Protein AF-A0A258F5E4-F1 (afdb_monomer)

Nearest PDB structures (foldseek):
  3hiu-assembly1_A  TM=9.295E-01  e=5.263E-06  Xanthomonas campestris pv. campestris
  2gs4-assembly1_A  TM=7.267E-01  e=9.530E-05  Escherichia coli
  5hjf-assembly1_D  TM=6.753E-01  e=1.751E-02  Nostoc punctiforme
  5k53-assembly1_A  TM=5.703E-01  e=1.395E-01  Oscillatoria sp.
  5ux2-assembly2_B  TM=5.757E-01  e=3.846E-01  Synechococcus sp. RS9917

Structure (mmCIF, N/CA/C/O backbone):
data_AF-A0A258F5E4-F1
#
_entry.id   AF-A0A258F5E4-F1
#
loop_
_atom_site.group_PDB
_atom_site.id
_atom_site.type_symbol
_atom_site.label_atom_id
_atom_site.label_alt_id
_atom_site.label_comp_id
_atom_site.label_asym_id
_atom_site.label_entity_id
_atom_site.label_seq_id
_atom_site.pdbx_PDB_ins_code
_atom_site.Cartn_x
_atom_site.Cartn_y
_atom_site.Cartn_z
_atom_site.occupancy
_atom_site.B_iso_or_equiv
_atom_site.auth_seq_id
_atom_site.auth_comp_id
_atom_site.auth_asym_id
_atom_site.auth_atom_id
_atom_site.pdbx_PDB_model_num
ATOM 1 N N . MET A 1 1 ? 16.744 -40.596 9.825 1.00 40.41 1 MET A N 1
ATOM 2 C CA . MET A 1 1 ? 17.118 -41.062 8.471 1.00 40.41 1 MET A CA 1
ATOM 3 C C . MET A 1 1 ? 17.476 -39.830 7.659 1.00 40.41 1 MET A C 1
ATOM 5 O O . MET A 1 1 ? 16.639 -38.950 7.542 1.00 40.41 1 MET A O 1
ATOM 9 N N . GLY A 1 2 ? 18.743 -39.689 7.264 1.00 33.59 2 GLY A N 1
ATOM 10 C CA . GLY A 1 2 ? 19.257 -38.476 6.620 1.00 33.59 2 GLY A CA 1
ATOM 11 C C . GLY A 1 2 ? 18.992 -38.456 5.115 1.00 33.59 2 GLY A C 1
ATOM 12 O O . GLY A 1 2 ? 19.201 -39.466 4.445 1.00 33.59 2 GLY A O 1
ATOM 13 N N . ASN A 1 3 ? 18.575 -37.303 4.592 1.00 34.44 3 ASN A N 1
ATOM 14 C CA . ASN A 1 3 ? 18.487 -37.054 3.155 1.00 34.44 3 ASN A CA 1
ATOM 15 C C . ASN A 1 3 ? 19.889 -36.752 2.612 1.00 34.44 3 ASN A C 1
ATOM 17 O O . ASN A 1 3 ? 20.522 -35.774 3.006 1.00 34.44 3 ASN A O 1
ATOM 21 N N . ARG A 1 4 ? 20.386 -37.608 1.715 1.00 34.28 4 ARG A N 1
ATOM 22 C CA . ARG A 1 4 ? 21.605 -37.371 0.932 1.00 34.28 4 ARG A CA 1
ATOM 23 C C . ARG A 1 4 ? 21.226 -36.756 -0.412 1.00 34.28 4 ARG A C 1
ATOM 25 O O . ARG A 1 4 ? 20.452 -37.351 -1.154 1.00 34.28 4 ARG A O 1
ATOM 32 N N . ALA A 1 5 ? 21.826 -35.618 -0.745 1.00 32.62 5 ALA A N 1
ATOM 33 C CA . ALA A 1 5 ? 21.908 -35.146 -2.121 1.00 32.62 5 ALA A CA 1
ATOM 34 C C . ALA A 1 5 ? 22.913 -36.024 -2.888 1.00 32.62 5 ALA A C 1
ATOM 36 O O . ALA A 1 5 ? 24.048 -36.208 -2.444 1.00 32.62 5 ALA A O 1
ATOM 37 N N . VAL A 1 6 ? 22.499 -36.590 -4.022 1.00 34.31 6 VAL A N 1
ATOM 38 C CA . VAL A 1 6 ? 23.392 -37.298 -4.948 1.00 34.31 6 VAL A CA 1
ATOM 39 C C . VAL A 1 6 ? 23.888 -36.283 -5.974 1.00 34.31 6 VAL A C 1
ATOM 41 O O . VAL A 1 6 ? 23.126 -35.840 -6.827 1.00 34.31 6 VAL A O 1
ATOM 44 N N . PHE A 1 7 ? 25.166 -35.912 -5.892 1.00 34.34 7 PHE A N 1
ATOM 45 C CA . PHE A 1 7 ? 25.850 -35.153 -6.938 1.00 34.34 7 PHE A CA 1
ATOM 46 C C . PHE A 1 7 ? 26.486 -36.135 -7.927 1.00 34.34 7 PHE A C 1
ATOM 48 O O . PHE A 1 7 ? 27.461 -36.810 -7.599 1.00 34.34 7 PHE A O 1
ATOM 55 N N . LEU A 1 8 ? 25.951 -36.214 -9.145 1.00 35.16 8 LEU A N 1
ATOM 56 C CA . LEU A 1 8 ? 26.638 -36.862 -10.262 1.00 35.16 8 LEU A CA 1
ATOM 57 C C . LEU A 1 8 ? 27.586 -35.846 -10.907 1.00 35.16 8 LEU A C 1
ATOM 59 O O . LEU A 1 8 ? 27.195 -35.079 -11.782 1.00 35.16 8 LEU A O 1
ATOM 63 N N . ILE A 1 9 ? 28.843 -35.836 -10.461 1.00 37.59 9 ILE A N 1
ATOM 64 C CA . ILE A 1 9 ? 29.924 -35.107 -11.133 1.00 37.59 9 ILE A CA 1
ATOM 65 C C . ILE A 1 9 ? 30.474 -36.017 -12.236 1.00 37.59 9 ILE A C 1
ATOM 67 O O . ILE A 1 9 ? 31.225 -36.952 -11.961 1.00 37.59 9 ILE A O 1
ATOM 71 N N . SER A 1 10 ? 30.104 -35.753 -13.489 1.00 39.34 10 SER A N 1
ATOM 72 C CA . SER A 1 10 ? 30.810 -36.332 -14.639 1.00 39.34 10 SER A CA 1
ATOM 73 C C . SER A 1 10 ? 32.150 -35.615 -14.817 1.00 39.34 10 SER A C 1
ATOM 75 O O . SER A 1 10 ? 32.195 -34.388 -14.882 1.00 39.34 10 SER A O 1
ATOM 77 N N . ARG A 1 11 ? 33.254 -36.370 -14.874 1.00 35.72 11 ARG A N 1
ATOM 78 C CA . ARG A 1 11 ? 34.585 -35.834 -15.212 1.00 35.72 11 ARG A CA 1
ATOM 79 C C . ARG A 1 11 ? 34.635 -35.487 -16.710 1.00 35.72 11 ARG A C 1
ATOM 81 O O . ARG A 1 11 ? 34.167 -36.307 -17.499 1.00 35.72 11 ARG A O 1
ATOM 88 N N . PRO A 1 12 ? 35.215 -34.348 -17.127 1.00 38.41 12 PRO A N 1
ATOM 89 C CA . PRO A 1 12 ? 35.355 -34.036 -18.544 1.00 38.41 12 PRO A CA 1
ATOM 90 C C . PRO A 1 12 ? 36.540 -34.795 -19.160 1.00 38.41 12 PRO A C 1
ATOM 92 O O . PRO A 1 12 ? 37.647 -34.776 -18.620 1.00 38.41 12 PRO A O 1
ATOM 95 N N . ASP A 1 13 ? 36.309 -35.432 -20.309 1.00 43.03 13 ASP A N 1
ATOM 96 C CA . ASP A 1 13 ? 37.366 -35.841 -21.236 1.00 43.03 13 ASP A CA 1
ATOM 97 C C . ASP A 1 13 ? 37.842 -34.599 -22.006 1.00 43.03 13 ASP A C 1
ATOM 99 O O . ASP A 1 13 ? 37.084 -33.958 -22.735 1.00 43.03 13 ASP A O 1
ATOM 103 N N . GLN A 1 14 ? 39.098 -34.219 -21.783 1.00 47.69 14 GLN A N 1
ATOM 104 C CA . GLN A 1 14 ? 39.774 -33.102 -22.439 1.00 47.69 14 GLN A CA 1
ATOM 105 C C . GLN A 1 14 ? 40.364 -33.576 -23.769 1.00 47.69 14 GLN A C 1
ATOM 107 O O . GLN A 1 14 ? 41.579 -33.738 -23.898 1.00 47.69 14 GLN A O 1
ATOM 112 N N . ARG A 1 15 ? 39.517 -33.795 -24.779 1.00 43.34 15 ARG A N 1
ATOM 113 C CA . ARG A 1 15 ? 39.963 -33.883 -26.174 1.00 43.34 15 ARG A CA 1
ATOM 114 C C . ARG A 1 15 ? 38.981 -33.158 -27.087 1.00 43.34 15 ARG A C 1
ATOM 116 O O . ARG A 1 15 ? 37.801 -33.477 -27.124 1.00 43.34 15 ARG A O 1
ATOM 123 N N . ASN A 1 16 ? 39.541 -32.240 -27.873 1.00 42.22 16 ASN A N 1
ATOM 124 C CA . ASN A 1 16 ? 38.945 -31.410 -28.926 1.00 42.22 16 ASN A CA 1
ATOM 125 C C . ASN A 1 16 ? 38.342 -30.056 -28.491 1.00 42.22 16 ASN A C 1
ATOM 127 O O . ASN A 1 16 ? 37.250 -29.967 -27.941 1.00 42.22 16 ASN A O 1
ATOM 131 N N . GLY A 1 17 ? 39.068 -28.977 -28.816 1.00 43.75 17 GLY A N 1
ATOM 132 C CA . GLY A 1 17 ? 38.766 -27.576 -28.504 1.00 43.75 17 GLY A CA 1
ATOM 133 C C . GLY A 1 17 ? 37.583 -26.977 -29.269 1.00 43.75 17 GLY A C 1
ATOM 134 O O . GLY A 1 17 ? 37.745 -26.026 -30.027 1.00 43.75 17 GLY A O 1
ATOM 135 N N . ARG A 1 18 ? 36.374 -27.492 -29.040 1.00 45.28 18 ARG A N 1
ATOM 136 C CA . ARG A 1 18 ? 35.124 -26.800 -29.376 1.00 45.28 18 ARG A CA 1
ATOM 137 C C . ARG A 1 18 ? 34.436 -26.399 -28.072 1.00 45.28 18 ARG A C 1
ATOM 139 O O . ARG A 1 18 ? 34.136 -27.265 -27.256 1.00 45.28 18 ARG A O 1
ATOM 146 N N . ARG A 1 19 ? 34.208 -25.094 -27.862 1.00 40.44 19 ARG A N 1
ATOM 147 C CA . ARG A 1 19 ? 33.407 -24.590 -26.731 1.00 40.44 19 ARG A CA 1
ATOM 148 C C . ARG A 1 19 ? 32.026 -25.251 -26.782 1.00 40.44 19 ARG A C 1
ATOM 150 O O . ARG A 1 19 ? 31.288 -25.054 -27.743 1.00 40.44 19 ARG A O 1
ATOM 157 N N . ALA A 1 20 ? 31.704 -26.051 -25.770 1.00 40.97 20 ALA A N 1
ATOM 158 C CA . ALA A 1 20 ? 30.360 -26.579 -25.575 1.00 40.97 20 ALA A CA 1
ATOM 159 C C . ALA A 1 20 ? 29.406 -25.437 -25.163 1.00 40.97 20 ALA A C 1
ATOM 161 O O . ALA A 1 20 ? 29.850 -24.506 -24.484 1.00 40.97 20 ALA A O 1
ATOM 162 N N . PRO A 1 21 ? 28.118 -25.479 -25.549 1.00 40.19 21 PRO A N 1
ATOM 163 C CA . PRO A 1 21 ? 27.136 -24.513 -25.067 1.00 40.19 21 PRO A CA 1
ATOM 164 C C . PRO A 1 21 ? 26.993 -24.615 -23.543 1.00 40.19 21 PRO A C 1
ATOM 166 O O . PRO A 1 21 ? 26.976 -25.711 -22.979 1.00 40.19 21 PRO A O 1
ATOM 169 N N . VAL A 1 22 ? 26.902 -23.458 -22.882 1.00 37.91 22 VAL A N 1
ATOM 170 C CA . VAL A 1 22 ? 26.697 -23.349 -21.432 1.00 37.91 22 VAL A CA 1
ATOM 171 C C . VAL A 1 22 ? 25.375 -24.045 -21.075 1.00 37.91 22 VAL A C 1
ATOM 173 O O . VAL A 1 22 ? 24.352 -23.744 -21.695 1.00 37.91 22 VAL A O 1
ATOM 176 N N . PRO A 1 23 ? 25.354 -24.987 -20.115 1.00 33.59 23 PRO A N 1
ATOM 177 C CA . PRO A 1 23 ? 24.118 -25.641 -19.714 1.00 33.59 23 PRO A CA 1
ATOM 178 C C . PRO A 1 23 ? 23.189 -24.609 -19.066 1.00 33.59 23 PRO A C 1
ATOM 180 O O . PRO A 1 23 ? 23.513 -24.024 -18.035 1.00 33.59 23 PRO A O 1
ATOM 183 N N . SER A 1 24 ? 22.020 -24.387 -19.665 1.00 37.31 24 SER A N 1
ATOM 184 C CA . SER A 1 24 ? 20.960 -23.573 -19.074 1.00 37.31 24 SER A CA 1
ATOM 185 C C . SER A 1 24 ? 20.367 -24.326 -17.884 1.00 37.31 24 SER A C 1
ATOM 187 O O . SER A 1 24 ? 19.520 -25.209 -18.027 1.00 37.31 24 SER A O 1
ATOM 189 N N . ALA A 1 25 ? 20.827 -23.990 -16.680 1.00 35.34 25 ALA A N 1
ATOM 190 C CA . ALA A 1 25 ? 20.158 -24.390 -15.455 1.00 35.34 25 ALA A CA 1
ATOM 191 C C . ALA A 1 25 ? 18.787 -23.694 -15.411 1.00 35.34 25 ALA A C 1
ATOM 193 O O . ALA A 1 25 ? 18.690 -22.497 -15.155 1.00 35.34 25 ALA A O 1
ATOM 194 N N . ARG A 1 26 ? 17.709 -24.433 -15.700 1.00 36.47 26 ARG A N 1
ATOM 195 C CA . ARG A 1 26 ? 16.351 -23.970 -15.392 1.00 36.47 26 ARG A CA 1
ATOM 196 C C . ARG A 1 26 ? 16.158 -24.067 -13.884 1.00 36.47 26 ARG A C 1
ATOM 198 O O . ARG A 1 26 ? 15.936 -25.161 -13.364 1.00 36.47 26 ARG A O 1
ATOM 205 N N . ILE A 1 27 ? 16.245 -22.934 -13.194 1.00 38.06 27 ILE A N 1
ATOM 206 C CA . ILE A 1 27 ? 15.700 -22.801 -11.844 1.00 38.06 27 ILE A CA 1
ATOM 207 C C . ILE A 1 27 ? 14.184 -22.906 -12.006 1.00 38.06 27 ILE A C 1
ATOM 209 O O . ILE A 1 27 ? 13.560 -22.049 -12.617 1.00 38.06 27 ILE A O 1
ATOM 213 N N . ARG A 1 28 ? 13.596 -24.011 -11.547 1.00 34.19 28 ARG A N 1
ATOM 214 C CA . ARG A 1 28 ? 12.141 -24.120 -11.438 1.00 34.19 28 ARG A CA 1
ATOM 215 C C . ARG A 1 28 ? 11.748 -23.545 -10.089 1.00 34.19 28 ARG A C 1
ATOM 217 O O . ARG A 1 28 ? 11.961 -24.201 -9.072 1.00 34.19 28 ARG A O 1
ATOM 224 N N . PHE A 1 29 ? 11.165 -22.353 -10.092 1.00 35.75 29 PHE A N 1
ATOM 225 C CA . PHE A 1 29 ? 10.380 -21.883 -8.961 1.00 35.75 29 PHE A CA 1
ATOM 226 C C . PHE A 1 29 ? 9.124 -22.753 -8.897 1.00 35.75 29 PHE A C 1
ATOM 228 O O . PHE A 1 29 ? 8.216 -22.646 -9.716 1.00 35.75 29 PHE A O 1
ATOM 235 N N . THR A 1 30 ? 9.107 -23.721 -7.986 1.00 38.78 30 THR A N 1
ATOM 236 C CA . THR A 1 30 ? 7.869 -24.424 -7.660 1.00 38.78 30 THR A CA 1
ATOM 237 C C . THR A 1 30 ? 7.019 -23.465 -6.840 1.00 38.78 30 THR A C 1
ATOM 239 O O . THR A 1 30 ? 7.385 -23.184 -5.701 1.00 38.78 30 THR A O 1
ATOM 242 N N . HIS A 1 31 ? 5.912 -22.970 -7.397 1.00 39.25 31 HIS A N 1
ATOM 243 C CA . HIS A 1 31 ? 4.878 -22.309 -6.604 1.00 39.25 31 HIS A CA 1
ATOM 244 C C . HIS A 1 31 ? 4.344 -23.311 -5.575 1.00 39.25 31 HIS A C 1
ATOM 246 O O . HIS A 1 31 ? 3.810 -24.353 -5.969 1.00 39.25 31 HIS A O 1
ATOM 252 N N . PRO A 1 32 ? 4.444 -23.045 -4.265 1.00 38.56 32 PRO A N 1
ATOM 253 C CA . PRO A 1 32 ? 3.546 -23.696 -3.344 1.00 38.56 32 PRO A CA 1
ATOM 254 C C . PRO A 1 32 ? 2.179 -23.023 -3.511 1.00 38.56 32 PRO A C 1
ATOM 256 O O . PRO A 1 32 ? 1.939 -21.957 -2.952 1.00 38.56 32 PRO A O 1
ATOM 259 N N . GLU A 1 33 ? 1.240 -23.695 -4.183 1.00 44.81 33 GLU A N 1
ATOM 260 C CA . GLU A 1 33 ? -0.209 -23.424 -4.053 1.00 44.81 33 GLU A CA 1
ATOM 261 C C . GLU A 1 33 ? -0.707 -23.524 -2.589 1.00 44.81 33 GLU A C 1
ATOM 263 O O . GLU A 1 33 ? -1.894 -23.387 -2.302 1.00 44.81 33 GLU A O 1
ATOM 268 N N . THR A 1 34 ? 0.183 -23.770 -1.624 1.00 45.53 34 THR A N 1
ATOM 269 C CA . THR A 1 34 ? -0.128 -24.155 -0.251 1.00 45.53 34 THR A CA 1
ATOM 270 C C . THR A 1 34 ? 0.250 -23.130 0.817 1.00 45.53 34 THR A C 1
ATOM 272 O O . THR A 1 34 ? -0.173 -23.297 1.955 1.00 45.53 34 THR A O 1
ATOM 275 N N . ALA A 1 35 ? 0.984 -22.053 0.505 1.00 38.44 35 ALA A N 1
ATOM 276 C CA . ALA A 1 35 ? 1.304 -21.035 1.518 1.00 38.44 35 ALA A CA 1
ATOM 277 C C . ALA A 1 35 ? 0.165 -20.012 1.696 1.00 38.44 35 ALA A C 1
ATOM 279 O O . ALA A 1 35 ? -0.265 -19.756 2.820 1.00 38.44 35 ALA A O 1
ATOM 280 N N . ALA A 1 36 ? -0.379 -19.492 0.589 1.00 36.22 36 ALA A N 1
ATOM 281 C CA . ALA A 1 36 ? -1.517 -18.569 0.609 1.00 36.22 36 ALA A CA 1
ATOM 282 C C . ALA A 1 36 ? -2.829 -19.264 1.033 1.00 36.22 36 ALA A C 1
ATOM 284 O O . ALA A 1 36 ? -3.625 -18.709 1.788 1.00 36.22 36 ALA A O 1
ATOM 285 N N . SER A 1 37 ? -3.033 -20.522 0.625 1.00 37.00 37 SER A N 1
ATOM 286 C CA . SER A 1 37 ? -4.237 -21.296 0.964 1.00 37.00 37 SER A CA 1
ATOM 287 C C . SER A 1 37 ? -4.253 -21.810 2.410 1.00 37.00 37 SER A C 1
ATOM 289 O O . SER A 1 37 ? -5.333 -21.947 2.985 1.00 37.00 37 SER A O 1
ATOM 291 N N . ALA A 1 38 ? -3.090 -22.021 3.042 1.00 39.50 38 ALA A N 1
ATOM 292 C CA . ALA A 1 38 ? -3.014 -22.400 4.456 1.00 39.50 38 ALA A CA 1
ATOM 293 C C . ALA A 1 38 ? -3.447 -21.271 5.410 1.00 39.50 38 ALA A C 1
ATOM 295 O O . ALA A 1 38 ? -3.932 -21.559 6.502 1.00 39.50 38 ALA A O 1
ATOM 296 N N . TRP A 1 39 ? -3.312 -20.005 4.999 1.00 43.31 39 TRP A N 1
ATOM 297 C CA . TRP A 1 39 ? -3.713 -18.840 5.799 1.00 43.31 39 TRP A CA 1
ATOM 298 C C . TRP A 1 39 ? -5.154 -18.372 5.545 1.00 43.31 39 TRP A C 1
ATOM 300 O O . TRP A 1 39 ? -5.771 -17.812 6.446 1.00 43.31 39 TRP A O 1
ATOM 310 N N . ASN A 1 40 ? -5.731 -18.664 4.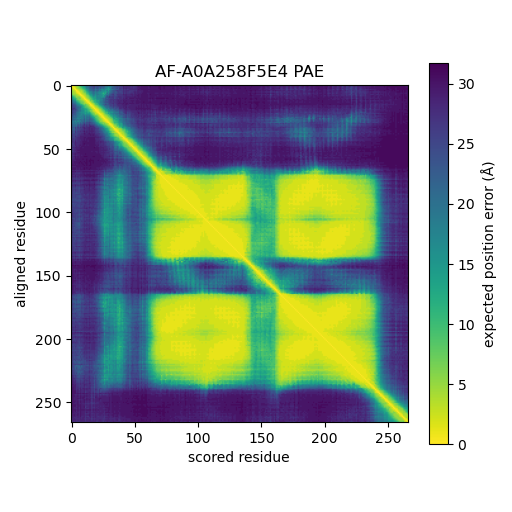372 1.00 42.41 40 ASN A N 1
ATOM 311 C CA . ASN A 1 40 ? -7.145 -18.386 4.067 1.00 42.41 40 ASN A CA 1
ATOM 312 C C . ASN A 1 40 ? -8.128 -19.331 4.795 1.00 42.41 40 ASN A C 1
ATOM 314 O O . ASN A 1 40 ? -9.347 -19.138 4.755 1.00 42.41 40 ASN A O 1
ATOM 318 N N . ALA A 1 41 ? -7.625 -20.350 5.496 1.00 39.75 41 ALA A N 1
ATOM 319 C CA . ALA A 1 41 ? -8.417 -21.152 6.417 1.00 39.75 41 ALA A CA 1
ATOM 320 C C . ALA A 1 41 ? -8.648 -20.365 7.721 1.00 39.75 41 ALA A C 1
ATOM 322 O O . ALA A 1 41 ? -7.797 -20.354 8.601 1.00 39.75 41 ALA A O 1
ATOM 323 N N . ARG A 1 42 ? -9.806 -19.692 7.811 1.00 36.78 42 ARG A N 1
ATOM 324 C CA . ARG A 1 42 ? -10.438 -19.085 9.009 1.00 36.78 42 ARG A CA 1
ATOM 325 C C . ARG A 1 42 ? -9.656 -19.243 10.337 1.00 36.78 42 ARG A C 1
ATOM 327 O O . ARG A 1 42 ? -9.532 -20.376 10.816 1.00 36.78 42 ARG A O 1
ATOM 334 N N . PRO A 1 43 ? -9.277 -18.160 11.044 1.00 35.09 43 PRO A N 1
ATOM 335 C CA . PRO A 1 43 ? -8.713 -18.284 12.384 1.00 35.09 43 PRO A CA 1
ATOM 336 C C . PRO A 1 43 ? -9.819 -18.691 13.373 1.00 35.09 43 PRO A C 1
ATOM 338 O O . PRO A 1 43 ? -10.578 -17.867 13.870 1.00 35.09 43 PRO A O 1
ATOM 341 N N . GLY A 1 44 ? -9.952 -19.996 13.626 1.00 37.00 44 GLY A N 1
ATOM 342 C CA . GLY A 1 44 ? -10.948 -20.521 14.568 1.00 37.00 44 GLY A CA 1
ATOM 343 C C . GLY A 1 44 ? -10.859 -22.011 14.912 1.00 37.00 44 GLY A C 1
ATOM 344 O O . GLY A 1 44 ? -11.607 -22.470 15.772 1.00 37.00 44 GLY A O 1
ATOM 345 N N . ALA A 1 45 ? -9.959 -22.786 14.301 1.00 33.72 45 ALA A N 1
ATOM 346 C CA . ALA A 1 45 ? -9.830 -24.216 14.584 1.00 33.72 45 ALA A CA 1
ATOM 347 C C . ALA A 1 45 ? -8.577 -24.520 15.427 1.00 33.72 45 ALA A C 1
ATOM 349 O O . ALA A 1 45 ? -7.469 -24.629 14.917 1.00 33.72 45 ALA A O 1
ATOM 350 N N . ALA A 1 46 ? -8.807 -24.622 16.738 1.00 35.03 46 ALA A N 1
ATOM 351 C CA . ALA A 1 46 ? -8.083 -25.393 17.751 1.00 35.03 46 ALA A CA 1
ATOM 352 C C . ALA A 1 46 ? -6.623 -25.819 17.462 1.00 35.03 46 ALA A C 1
ATOM 354 O O . ALA A 1 46 ? -6.363 -26.855 16.852 1.00 35.03 46 ALA A O 1
ATOM 355 N N . LEU A 1 47 ? -5.669 -25.132 18.099 1.00 32.41 47 LEU A N 1
ATOM 356 C CA . LEU A 1 47 ? -4.378 -25.727 18.452 1.00 32.41 47 LEU A CA 1
ATOM 357 C C . LEU A 1 47 ? -4.549 -26.585 19.716 1.00 32.41 47 LEU A C 1
ATOM 359 O O . LEU A 1 47 ? -4.284 -26.145 20.831 1.00 32.41 47 LEU A O 1
ATOM 363 N N . GLN A 1 48 ? -4.996 -27.828 19.539 1.00 38.56 48 GLN A N 1
ATOM 364 C CA . GLN A 1 48 ? -4.694 -28.912 20.476 1.00 38.56 48 GLN A CA 1
ATOM 365 C C . GLN A 1 48 ? -3.559 -29.740 19.876 1.00 38.56 48 GLN A C 1
ATOM 367 O O . GLN A 1 48 ? -3.773 -30.637 19.068 1.00 38.56 48 GLN A O 1
ATOM 372 N N . GLY A 1 49 ? -2.332 -29.392 20.259 1.00 30.83 49 GLY A N 1
ATOM 373 C CA . GLY A 1 49 ? -1.113 -30.108 19.902 1.00 30.83 49 GLY A CA 1
ATOM 374 C C . GLY A 1 49 ? -0.281 -30.331 21.154 1.00 30.83 49 GLY A C 1
ATOM 375 O O . GLY A 1 49 ? 0.278 -29.395 21.715 1.00 30.83 49 GLY A O 1
ATOM 376 N N . ASN A 1 50 ? -0.266 -31.577 21.609 1.00 38.41 50 ASN A N 1
ATOM 377 C CA . ASN A 1 50 ? 0.423 -32.053 22.796 1.00 38.41 50 ASN A CA 1
ATOM 378 C C . ASN A 1 50 ? 1.923 -32.211 22.485 1.00 38.41 50 ASN A C 1
ATOM 380 O O . ASN A 1 50 ? 2.279 -32.992 21.604 1.00 38.41 50 ASN A O 1
ATOM 384 N N . THR A 1 51 ? 2.802 -31.516 23.208 1.00 36.84 51 THR A N 1
ATOM 385 C CA . THR A 1 51 ? 4.236 -31.844 23.257 1.00 36.84 51 THR A CA 1
ATOM 386 C C . THR A 1 51 ? 4.739 -31.703 24.684 1.00 36.84 51 THR A C 1
ATOM 388 O O . THR A 1 51 ? 4.955 -30.598 25.184 1.00 36.84 51 THR A O 1
ATOM 391 N N . GLU A 1 52 ? 4.927 -32.848 25.336 1.00 37.91 52 GLU A N 1
ATOM 392 C CA . GLU A 1 52 ? 5.673 -32.980 26.580 1.00 37.91 52 GLU A CA 1
ATOM 393 C C . GLU A 1 52 ? 7.146 -32.636 26.322 1.00 37.91 52 GLU A C 1
ATOM 395 O O . GLU A 1 52 ? 7.906 -33.409 25.745 1.00 37.91 52 GLU A O 1
ATOM 400 N N . GLY A 1 53 ? 7.546 -31.440 26.749 1.00 32.59 53 GLY A N 1
ATOM 401 C CA . GLY A 1 53 ? 8.931 -30.992 26.812 1.00 32.59 53 GLY A CA 1
ATOM 402 C C . GLY A 1 53 ? 9.165 -30.339 28.166 1.00 32.59 53 GLY A C 1
ATOM 403 O O . GLY A 1 53 ? 8.731 -29.216 28.411 1.00 32.59 53 GLY A O 1
ATOM 404 N N . HIS A 1 54 ? 9.813 -31.068 29.072 1.00 41.72 54 HIS A N 1
ATOM 405 C CA . HIS A 1 54 ? 10.069 -30.656 30.449 1.00 41.72 54 HIS A CA 1
ATOM 406 C C . HIS A 1 54 ? 11.143 -29.549 30.484 1.00 41.72 54 HIS A C 1
ATOM 408 O O . HIS A 1 54 ? 12.327 -29.816 30.665 1.00 41.72 54 HIS A O 1
ATOM 414 N N . ILE A 1 55 ? 10.739 -28.288 30.302 1.00 40.47 55 ILE A N 1
ATOM 415 C CA . ILE A 1 55 ? 11.568 -27.122 30.633 1.00 40.47 55 ILE A CA 1
ATOM 416 C C . ILE A 1 55 ? 11.075 -26.576 31.973 1.00 40.47 55 ILE A C 1
ATOM 418 O O . ILE A 1 55 ? 10.076 -25.860 32.040 1.00 40.47 55 ILE A O 1
ATOM 422 N N . GLN A 1 56 ? 11.787 -26.900 33.056 1.00 39.03 56 GLN A N 1
ATOM 423 C CA . GLN A 1 56 ? 11.578 -26.274 34.364 1.00 39.03 56 GLN A CA 1
ATOM 424 C C . GLN A 1 56 ? 11.989 -24.797 34.300 1.00 39.03 56 GLN A C 1
ATOM 426 O O . GLN A 1 56 ? 13.125 -24.420 34.589 1.00 39.03 56 GLN A O 1
ATOM 431 N N . ARG A 1 57 ? 11.045 -23.933 33.922 1.00 46.47 57 ARG A N 1
ATOM 432 C CA . ARG A 1 57 ? 11.139 -22.496 34.182 1.00 46.47 57 ARG A CA 1
ATOM 433 C C . ARG A 1 57 ? 10.771 -22.247 35.642 1.00 46.47 57 ARG A C 1
ATOM 435 O O . ARG A 1 57 ? 9.687 -22.609 36.087 1.00 46.47 57 ARG A O 1
ATOM 442 N N . LYS A 1 58 ? 11.691 -21.626 36.384 1.00 42.44 58 LYS A N 1
ATOM 443 C CA . LYS A 1 58 ? 11.511 -21.172 37.771 1.00 42.44 58 LYS A CA 1
ATOM 444 C C . LYS A 1 58 ? 10.257 -20.284 37.836 1.00 42.44 58 LYS A C 1
ATOM 446 O O . LYS A 1 58 ? 10.256 -19.179 37.297 1.00 42.44 58 LYS A O 1
ATOM 451 N N . GLY A 1 59 ? 9.178 -20.810 38.410 1.00 37.12 59 GLY A N 1
ATOM 452 C CA . GLY A 1 59 ? 7.854 -20.194 38.382 1.00 37.12 59 GLY A CA 1
ATOM 453 C C . GLY A 1 59 ? 7.808 -18.868 39.135 1.00 37.12 59 GLY A C 1
ATOM 454 O O . GLY A 1 59 ? 7.935 -18.834 40.356 1.00 37.12 59 GLY A O 1
ATOM 455 N N . ARG A 1 60 ? 7.566 -17.776 38.405 1.00 42.91 60 ARG A N 1
ATOM 456 C CA . ARG A 1 60 ? 6.765 -16.666 38.929 1.00 42.91 60 ARG A CA 1
ATOM 457 C C . ARG A 1 60 ? 5.306 -17.137 38.848 1.00 42.91 60 ARG A C 1
ATOM 459 O O . ARG A 1 60 ? 4.952 -17.676 37.799 1.00 42.91 60 ARG A O 1
ATOM 466 N N . PRO A 1 61 ? 4.480 -16.999 39.900 1.00 41.94 61 PRO A N 1
ATOM 467 C CA . PRO A 1 61 ? 3.075 -17.376 39.810 1.00 41.94 61 PRO A CA 1
ATOM 468 C C . PRO A 1 61 ? 2.440 -16.601 38.652 1.00 41.94 61 PRO A C 1
ATOM 470 O O . PRO A 1 61 ? 2.481 -15.372 38.622 1.00 41.94 61 PRO A O 1
ATOM 473 N N . MET A 1 62 ? 1.949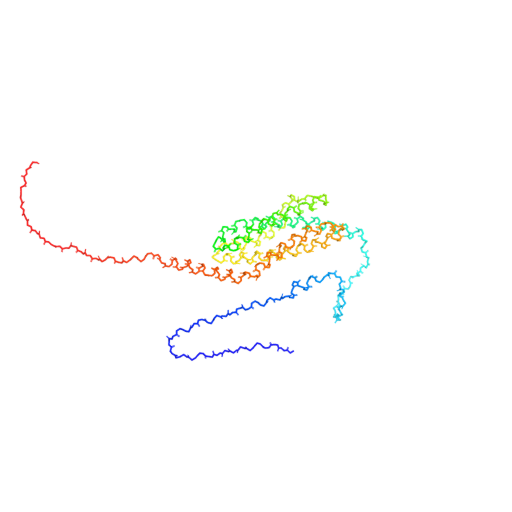 -17.336 37.654 1.00 51.06 62 MET A N 1
ATOM 474 C CA . MET A 1 62 ? 1.111 -16.793 36.592 1.00 51.06 62 MET A CA 1
ATOM 475 C C . MET A 1 62 ? -0.235 -16.520 37.256 1.00 51.06 62 MET A C 1
ATOM 477 O O . MET A 1 62 ? -0.989 -17.447 37.542 1.00 51.06 62 MET A O 1
ATOM 481 N N . ASP A 1 63 ? -0.463 -15.264 37.620 1.00 52.16 63 ASP A N 1
ATOM 482 C CA . ASP A 1 63 ? -1.751 -14.806 38.118 1.00 52.16 63 ASP A CA 1
ATOM 483 C C . ASP A 1 63 ? -2.768 -14.966 36.976 1.00 52.16 63 ASP A C 1
ATOM 485 O O . ASP A 1 63 ? -2.717 -14.250 35.978 1.00 52.16 63 ASP A O 1
ATOM 489 N N . THR A 1 64 ? -3.648 -15.965 37.074 1.00 52.53 64 THR A N 1
ATOM 490 C CA . THR A 1 64 ? -4.672 -16.293 36.067 1.00 52.53 64 THR A CA 1
ATOM 491 C C . THR A 1 64 ? -5.869 -15.342 36.120 1.00 52.53 64 THR A C 1
ATOM 493 O O . THR A 1 64 ? -6.995 -15.733 35.799 1.00 52.53 64 THR A O 1
ATOM 496 N N . THR A 1 65 ? -5.667 -14.094 36.544 1.00 58.22 65 THR A N 1
ATOM 497 C CA . THR A 1 65 ? -6.714 -13.079 36.507 1.00 58.22 65 THR A CA 1
ATOM 498 C C . THR A 1 65 ? -7.065 -12.804 35.044 1.00 58.22 65 THR A C 1
ATOM 500 O O . THR A 1 65 ? -6.330 -12.141 34.316 1.00 58.22 65 THR A O 1
ATOM 503 N N . THR A 1 66 ? -8.188 -13.369 34.592 1.00 64.06 66 THR A N 1
ATOM 504 C CA . THR A 1 66 ? -8.751 -13.121 33.260 1.00 64.06 66 THR A CA 1
ATOM 505 C C . THR A 1 66 ? -8.965 -11.619 33.111 1.00 64.06 66 THR A C 1
ATOM 507 O O . THR A 1 66 ? -9.759 -11.039 33.852 1.00 64.06 66 THR A O 1
ATOM 510 N N . THR A 1 67 ? -8.245 -10.983 32.182 1.00 69.75 67 THR A N 1
ATOM 511 C CA . THR A 1 67 ? -8.408 -9.555 31.898 1.00 69.75 67 THR A CA 1
ATOM 512 C C . THR A 1 67 ? -9.881 -9.273 31.590 1.00 69.75 67 THR A C 1
ATOM 514 O O . THR A 1 67 ? -10.449 -9.929 30.710 1.00 69.75 67 THR A O 1
ATOM 517 N N . PRO A 1 68 ? -10.531 -8.328 32.291 1.00 82.00 68 PRO A N 1
ATOM 518 C CA . PRO A 1 68 ? -11.917 -7.979 32.017 1.00 82.00 68 PRO A CA 1
ATOM 519 C C . PRO A 1 68 ? -12.103 -7.604 30.542 1.00 82.00 68 PRO A C 1
ATOM 521 O O . PRO A 1 68 ? -11.303 -6.847 29.991 1.00 82.00 68 PRO A O 1
ATOM 524 N N . ARG A 1 69 ? -13.175 -8.096 29.903 1.00 75.38 69 ARG A N 1
ATOM 525 C CA . ARG A 1 69 ? -13.463 -7.867 28.470 1.00 75.38 69 ARG A CA 1
ATOM 526 C C . ARG A 1 69 ? -13.396 -6.383 28.080 1.00 75.38 69 ARG A C 1
ATOM 528 O O . ARG A 1 69 ? -12.877 -6.057 27.021 1.00 75.38 69 ARG A O 1
ATOM 535 N N . THR A 1 70 ? -13.850 -5.493 28.961 1.00 81.62 70 THR A N 1
ATOM 536 C CA . THR A 1 70 ? -13.797 -4.036 28.770 1.00 81.62 70 THR A CA 1
ATOM 537 C C . THR A 1 70 ? -12.366 -3.497 28.709 1.00 81.62 70 THR A C 1
ATOM 539 O O . THR A 1 70 ? -12.072 -2.623 27.902 1.00 81.62 70 THR A O 1
ATOM 542 N N . GLN A 1 71 ? -11.459 -4.030 29.531 1.00 89.12 71 GLN A N 1
ATOM 543 C CA . GLN A 1 71 ? -10.056 -3.615 29.540 1.00 89.12 71 GLN A CA 1
ATOM 544 C C . GLN A 1 71 ? -9.323 -4.127 28.296 1.00 89.12 71 GLN A C 1
ATOM 546 O O . GLN A 1 71 ? -8.562 -3.376 27.697 1.00 89.12 71 GLN A O 1
ATOM 551 N N . LEU A 1 72 ? -9.609 -5.362 27.864 1.00 90.12 72 LEU A N 1
ATOM 552 C CA . LEU A 1 72 ? -9.074 -5.911 26.616 1.00 90.12 72 LEU A CA 1
ATOM 553 C C . LEU A 1 72 ? -9.472 -5.054 25.407 1.00 90.12 72 LEU A C 1
ATOM 555 O O . LEU A 1 72 ? -8.613 -4.707 24.603 1.00 90.12 72 LEU A O 1
ATOM 559 N N . GLN A 1 73 ? -10.753 -4.691 25.300 1.00 92.06 73 GLN A N 1
ATOM 560 C CA . GLN A 1 73 ? -11.250 -3.873 24.194 1.00 92.06 73 GLN A CA 1
ATOM 561 C C . GLN A 1 73 ? -10.641 -2.464 24.198 1.00 92.06 73 GLN A C 1
ATOM 563 O O . GLN A 1 73 ? -10.258 -1.967 23.143 1.00 92.06 73 GLN A O 1
ATOM 568 N N . ALA A 1 74 ? -10.493 -1.838 25.372 1.00 91.88 74 ALA A N 1
ATOM 569 C CA . ALA A 1 74 ? -9.827 -0.540 25.495 1.00 91.88 74 ALA A CA 1
ATOM 570 C C . ALA A 1 74 ? -8.354 -0.610 25.055 1.00 91.88 74 ALA A C 1
ATOM 572 O O . ALA A 1 74 ? -7.910 0.200 24.248 1.00 91.88 74 ALA A O 1
ATOM 573 N N . THR A 1 75 ? -7.612 -1.630 25.503 1.00 94.25 75 THR A N 1
ATOM 574 C CA . THR A 1 75 ? -6.231 -1.857 25.049 1.00 94.25 75 THR A CA 1
ATOM 575 C C . THR A 1 75 ? -6.162 -2.114 23.541 1.00 94.25 75 THR A C 1
ATOM 577 O O . THR A 1 75 ? -5.293 -1.564 22.871 1.00 94.25 75 THR A O 1
ATOM 580 N N . ALA A 1 76 ? -7.084 -2.903 22.982 1.00 95.25 76 ALA A N 1
ATOM 581 C CA . ALA A 1 76 ? -7.152 -3.143 21.542 1.00 95.25 76 ALA A CA 1
ATOM 582 C C . ALA A 1 76 ? -7.434 -1.854 20.754 1.00 95.25 76 ALA A C 1
ATOM 584 O O . ALA A 1 76 ? -6.838 -1.649 19.703 1.00 95.25 76 ALA A O 1
ATOM 585 N N . HIS A 1 77 ? -8.278 -0.962 21.274 1.00 94.44 77 HIS A N 1
ATOM 586 C CA . HIS A 1 77 ? -8.561 0.333 20.658 1.00 94.44 77 HIS A CA 1
ATOM 587 C C . HIS A 1 77 ? -7.324 1.251 20.615 1.00 94.44 77 HIS A C 1
ATOM 589 O O . HIS A 1 77 ? -7.047 1.873 19.588 1.00 94.44 77 HIS A O 1
ATOM 595 N N . ASP A 1 78 ? -6.529 1.296 21.686 1.00 93.25 78 ASP A N 1
ATOM 596 C CA . ASP A 1 78 ? -5.284 2.080 21.709 1.00 93.25 78 ASP A CA 1
ATOM 597 C C . ASP A 1 78 ? -4.234 1.521 20.731 1.00 93.25 78 ASP A C 1
ATOM 599 O O . ASP A 1 78 ? -3.556 2.274 20.016 1.00 93.25 78 ASP A O 1
ATOM 603 N N . ILE A 1 79 ? -4.130 0.188 20.654 1.00 93.38 79 ILE A N 1
ATOM 604 C CA . ILE A 1 79 ? -3.278 -0.500 19.675 1.00 93.38 79 ILE A CA 1
ATOM 605 C C . ILE A 1 79 ? -3.778 -0.222 18.252 1.00 93.38 79 ILE A C 1
ATOM 607 O O . ILE A 1 79 ? -2.964 0.073 17.380 1.00 93.38 79 ILE A O 1
ATOM 611 N N . LEU A 1 80 ? -5.095 -0.244 18.015 1.00 95.75 80 LEU A N 1
ATOM 612 C CA . LEU A 1 80 ? -5.703 0.035 16.711 1.00 95.75 80 LEU A CA 1
ATOM 613 C C . LEU A 1 80 ? -5.302 1.416 16.197 1.00 95.75 80 LEU A C 1
ATOM 615 O O . LEU A 1 80 ? -4.803 1.532 15.083 1.00 95.75 80 LEU A O 1
ATOM 619 N N . ILE A 1 81 ? -5.480 2.461 17.011 1.00 95.31 81 ILE A N 1
ATOM 620 C CA . ILE A 1 81 ? -5.131 3.835 16.624 1.00 95.31 81 ILE A CA 1
ATOM 621 C C . ILE A 1 81 ? -3.637 3.951 16.309 1.00 95.31 81 ILE A C 1
ATOM 623 O O . ILE A 1 81 ? -3.252 4.620 15.348 1.00 95.31 81 ILE A O 1
ATOM 627 N N . THR A 1 82 ? -2.790 3.310 17.115 1.00 91.88 82 THR A N 1
ATOM 628 C CA . THR A 1 82 ? -1.338 3.315 16.900 1.00 91.88 82 THR A CA 1
ATOM 629 C C . THR A 1 82 ? -0.975 2.621 15.588 1.00 91.88 82 THR A C 1
ATOM 631 O O . THR A 1 82 ? -0.228 3.180 14.786 1.00 91.88 82 THR A O 1
ATOM 634 N N . ASN A 1 83 ? -1.549 1.448 15.325 1.00 93.88 83 ASN A N 1
ATOM 635 C CA . ASN A 1 83 ? -1.268 0.685 14.114 1.00 93.88 83 ASN A CA 1
ATOM 636 C C . ASN A 1 83 ? -1.823 1.368 12.858 1.00 93.88 83 ASN A C 1
ATOM 638 O O . ASN A 1 83 ? -1.125 1.401 11.853 1.00 93.88 83 ASN A O 1
ATOM 642 N N . LEU A 1 84 ? -3.009 1.985 12.922 1.00 96.31 84 LEU A N 1
ATOM 643 C CA . LEU A 1 84 ? -3.561 2.791 11.826 1.00 96.31 84 LEU A CA 1
ATOM 644 C C . LEU A 1 84 ? -2.638 3.964 11.461 1.00 96.31 84 LEU A C 1
ATOM 646 O O . LEU A 1 84 ? -2.417 4.240 10.286 1.00 96.31 84 LEU A O 1
ATOM 650 N N . ARG A 1 85 ? -2.063 4.647 12.461 1.00 91.25 85 ARG A N 1
ATOM 651 C CA . ARG A 1 85 ? -1.088 5.728 12.232 1.00 91.25 85 ARG A CA 1
ATOM 652 C C . ARG A 1 85 ? 0.199 5.214 11.598 1.00 91.25 85 ARG A C 1
ATOM 654 O O . ARG A 1 85 ? 0.733 5.880 10.717 1.00 91.25 85 ARG A O 1
ATOM 661 N N . ASN A 1 86 ? 0.690 4.063 12.055 1.00 88.25 86 ASN A N 1
ATOM 662 C CA . ASN A 1 86 ? 1.898 3.450 11.511 1.00 88.25 86 ASN A CA 1
ATOM 663 C C . ASN A 1 86 ? 1.686 2.990 10.067 1.00 88.25 86 ASN A C 1
ATOM 665 O O . ASN A 1 86 ? 2.525 3.304 9.234 1.00 88.25 86 ASN A O 1
ATOM 669 N N . ALA A 1 87 ? 0.562 2.332 9.765 1.00 95.06 87 ALA A N 1
ATOM 670 C CA . ALA A 1 87 ? 0.194 1.944 8.405 1.00 95.06 87 ALA A CA 1
ATOM 671 C C . ALA A 1 87 ? 0.093 3.178 7.500 1.00 95.06 87 ALA A C 1
ATOM 673 O O . ALA A 1 87 ? 0.771 3.255 6.492 1.00 95.06 87 ALA A O 1
ATOM 674 N N . HIS A 1 88 ? -0.618 4.228 7.926 1.00 95.75 88 HIS A N 1
ATOM 675 C CA . HIS A 1 88 ? -0.725 5.457 7.132 1.00 95.75 88 HIS A CA 1
ATOM 676 C C . HIS A 1 88 ? 0.645 6.115 6.866 1.00 95.75 88 HIS A C 1
ATOM 678 O O . HIS A 1 88 ? 0.854 6.741 5.829 1.00 95.75 88 HIS A O 1
ATOM 684 N N . ALA A 1 89 ? 1.579 6.037 7.819 1.00 89.56 89 ALA A N 1
ATOM 685 C CA . ALA A 1 89 ? 2.939 6.530 7.619 1.00 89.56 89 ALA A CA 1
ATOM 686 C C . ALA A 1 89 ? 3.766 5.627 6.688 1.00 89.56 89 ALA A C 1
ATOM 688 O O . ALA A 1 89 ? 4.576 6.160 5.934 1.00 89.56 89 ALA A O 1
ATOM 689 N N . LEU A 1 90 ? 3.560 4.306 6.751 1.00 91.81 90 LEU A N 1
ATOM 690 C CA . LEU A 1 90 ? 4.175 3.324 5.861 1.00 91.81 90 LEU A CA 1
ATOM 691 C C . LEU A 1 90 ? 3.767 3.592 4.410 1.00 91.81 90 LEU A C 1
ATOM 693 O O . LEU A 1 90 ? 4.652 3.866 3.610 1.00 91.81 90 LEU A O 1
ATOM 697 N N . GLU A 1 91 ? 2.470 3.694 4.115 1.00 96.44 91 GLU A N 1
ATOM 698 C CA . GLU A 1 91 ? 1.987 3.942 2.745 1.00 96.44 91 GLU A CA 1
ATOM 699 C C . GLU A 1 91 ? 2.570 5.229 2.140 1.00 96.44 91 GLU A C 1
ATOM 701 O O . GLU A 1 91 ? 3.033 5.279 1.002 1.00 96.44 91 GLU A O 1
ATOM 706 N N . LYS A 1 92 ? 2.634 6.306 2.935 1.00 93.38 92 LYS A N 1
ATOM 707 C CA . LYS A 1 92 ? 3.259 7.562 2.490 1.00 93.38 92 LYS A CA 1
ATOM 708 C C . LYS A 1 92 ? 4.754 7.421 2.219 1.00 93.38 92 LYS A C 1
ATOM 710 O O . LYS A 1 92 ? 5.285 8.137 1.372 1.00 93.38 92 LYS A O 1
ATOM 715 N N . GLN A 1 93 ? 5.442 6.567 2.973 1.00 89.19 93 GLN A N 1
ATOM 716 C CA . GLN A 1 93 ? 6.847 6.266 2.728 1.00 89.19 93 GLN A CA 1
ATOM 717 C C . GLN A 1 93 ? 7.010 5.441 1.449 1.00 89.19 93 GLN A C 1
ATOM 719 O O . GLN A 1 93 ? 7.945 5.713 0.702 1.00 89.19 93 GLN A O 1
ATOM 724 N N . VAL A 1 94 ? 6.113 4.487 1.188 1.00 91.81 94 VAL A N 1
ATOM 725 C CA . VAL A 1 94 ? 6.118 3.685 -0.040 1.00 91.81 94 VAL A CA 1
ATOM 726 C C . VAL A 1 94 ? 5.960 4.574 -1.267 1.00 91.81 94 VAL A C 1
ATOM 728 O O . VAL A 1 94 ? 6.839 4.552 -2.123 1.00 91.81 94 VAL A O 1
ATOM 731 N N . ILE A 1 95 ? 4.966 5.468 -1.296 1.00 94.25 95 ILE A N 1
ATOM 732 C CA . ILE A 1 95 ? 4.802 6.443 -2.394 1.00 94.25 95 ILE A CA 1
ATOM 733 C C . ILE A 1 95 ? 6.092 7.250 -2.613 1.00 94.25 95 ILE A C 1
ATOM 735 O O . ILE A 1 95 ? 6.599 7.327 -3.728 1.00 94.25 95 ILE A O 1
ATOM 739 N N . ALA A 1 96 ? 6.681 7.786 -1.538 1.00 86.94 96 ALA A N 1
ATOM 740 C CA . ALA A 1 96 ? 7.902 8.592 -1.621 1.00 86.94 96 ALA A CA 1
ATOM 741 C C . ALA A 1 96 ? 9.139 7.816 -2.119 1.00 86.94 96 ALA A C 1
ATOM 743 O O . ALA A 1 96 ? 10.123 8.435 -2.527 1.00 86.94 96 ALA A O 1
ATOM 744 N N . VAL A 1 97 ? 9.119 6.481 -2.050 1.00 87.50 97 VAL A N 1
ATOM 745 C CA . VAL A 1 97 ? 10.158 5.603 -2.606 1.00 87.50 97 VAL A CA 1
ATOM 746 C C . VAL A 1 97 ? 9.853 5.240 -4.058 1.00 87.50 97 VAL A C 1
ATOM 748 O O . VAL A 1 97 ? 10.761 5.295 -4.885 1.00 87.50 97 VAL A O 1
ATOM 751 N N . LEU A 1 98 ? 8.601 4.906 -4.372 1.00 90.81 98 LEU A N 1
ATOM 752 C CA . LEU A 1 98 ? 8.200 4.435 -5.697 1.00 90.81 98 LEU A CA 1
ATOM 753 C C . LEU A 1 98 ? 8.185 5.553 -6.749 1.00 90.81 98 LEU A C 1
ATOM 755 O O . LEU A 1 98 ? 8.565 5.308 -7.891 1.00 90.81 98 LEU A O 1
ATOM 759 N N . GLU A 1 99 ? 7.810 6.782 -6.380 1.00 91.00 99 GLU A N 1
ATOM 760 C CA . GLU A 1 99 ? 7.801 7.933 -7.297 1.00 91.00 99 GLU A CA 1
ATOM 761 C C . GLU A 1 99 ? 9.155 8.155 -8.004 1.00 91.00 99 GLU A C 1
ATOM 763 O O . GLU A 1 99 ? 9.191 8.105 -9.234 1.00 91.00 99 GLU A O 1
ATOM 768 N N . PRO A 1 100 ? 10.290 8.350 -7.296 1.00 87.94 100 PRO A N 1
ATOM 769 C CA . PRO A 1 100 ? 11.591 8.503 -7.951 1.00 87.94 100 PRO A CA 1
ATOM 770 C C . PRO A 1 100 ? 12.103 7.200 -8.582 1.00 87.94 100 PRO A C 1
ATOM 772 O O . PRO A 1 100 ? 13.003 7.236 -9.420 1.00 87.94 100 PRO A O 1
ATOM 775 N N . GLN A 1 101 ? 11.569 6.043 -8.184 1.00 87.31 101 GLN A N 1
ATOM 776 C CA . GLN A 1 101 ? 11.956 4.760 -8.760 1.00 87.31 101 GLN A CA 1
ATOM 777 C C . GLN A 1 101 ? 11.440 4.584 -10.190 1.00 87.31 101 GLN A C 1
ATOM 779 O O . GLN A 1 101 ? 12.094 3.873 -10.949 1.00 87.31 101 GLN A O 1
ATOM 784 N N . LEU A 1 102 ? 10.339 5.239 -10.584 1.00 91.12 102 LEU A N 1
ATOM 785 C CA . LEU A 1 102 ? 9.817 5.189 -11.957 1.00 91.12 102 LEU A CA 1
ATOM 786 C C . LEU A 1 102 ? 10.887 5.562 -12.997 1.00 91.12 102 LEU A C 1
ATOM 788 O O . LEU A 1 102 ? 11.065 4.832 -13.971 1.00 91.12 102 LEU A O 1
ATOM 792 N N . ASP A 1 103 ? 11.672 6.611 -12.736 1.00 87.44 103 ASP A N 1
ATOM 793 C CA . ASP A 1 103 ? 12.770 7.039 -13.615 1.00 87.44 103 ASP A CA 1
ATOM 794 C C . ASP A 1 103 ? 13.867 5.964 -13.731 1.00 87.44 103 ASP A C 1
ATOM 796 O O . ASP A 1 103 ? 14.438 5.743 -14.797 1.00 87.44 103 ASP A O 1
ATOM 800 N N . LEU A 1 104 ? 14.154 5.251 -12.636 1.00 83.44 104 LEU A N 1
ATOM 801 C CA . LEU A 1 104 ? 15.177 4.202 -12.598 1.00 83.44 104 LEU A CA 1
ATOM 802 C C . LEU A 1 104 ? 14.771 2.958 -13.406 1.00 83.44 104 LEU A C 1
ATOM 804 O O . LEU A 1 104 ? 15.630 2.235 -13.911 1.00 83.44 104 LEU A O 1
ATOM 808 N N . ILE A 1 105 ? 13.471 2.685 -13.514 1.00 88.12 105 ILE A N 1
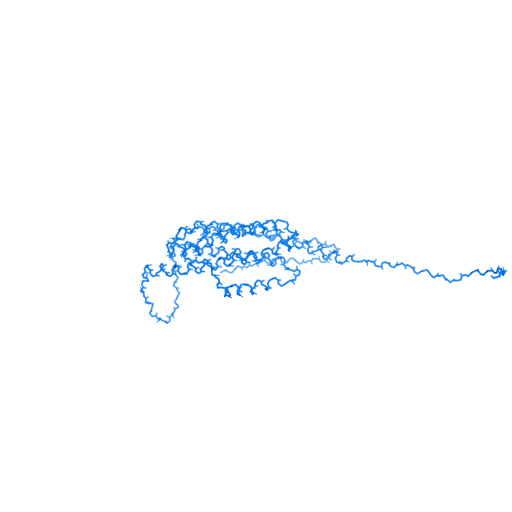ATOM 809 C CA . ILE A 1 105 ? 12.932 1.469 -14.139 1.00 88.12 105 ILE A CA 1
ATOM 810 C C . ILE A 1 105 ? 12.344 1.713 -15.534 1.00 88.12 105 ILE A C 1
ATOM 812 O O . ILE A 1 105 ? 11.677 0.826 -16.065 1.00 88.12 105 ILE A O 1
ATOM 816 N N . GLU A 1 106 ? 12.612 2.861 -16.167 1.00 86.56 106 GLU A N 1
ATOM 817 C CA . GLU A 1 106 ? 12.103 3.206 -17.508 1.00 86.56 106 GLU A CA 1
ATOM 818 C C . GLU A 1 106 ? 12.447 2.133 -18.569 1.00 86.56 106 GLU A C 1
ATOM 820 O O . GLU A 1 106 ? 11.647 1.830 -19.457 1.00 86.56 106 GLU A O 1
ATOM 825 N N . GLY A 1 107 ? 13.600 1.464 -18.434 1.00 85.56 107 GLY A N 1
ATOM 826 C CA . GLY A 1 107 ? 14.020 0.346 -19.295 1.00 85.56 107 GLY A CA 1
ATOM 827 C C . GLY A 1 107 ? 13.246 -0.972 -19.103 1.00 85.56 107 GLY A C 1
ATOM 828 O O . GLY A 1 107 ? 13.467 -1.936 -19.849 1.00 85.56 107 GLY A O 1
ATOM 829 N N . LEU A 1 108 ? 12.343 -1.032 -18.119 1.00 90.25 108 LEU A N 1
ATOM 830 C CA . LEU A 1 108 ? 11.531 -2.187 -17.730 1.00 90.25 108 LEU A CA 1
ATOM 831 C C . LEU A 1 108 ? 10.031 -1.818 -17.799 1.00 90.25 108 LEU A C 1
ATOM 833 O O . LEU A 1 108 ? 9.400 -1.617 -16.761 1.00 90.25 108 LEU A O 1
ATOM 837 N N . PRO A 1 109 ? 9.425 -1.749 -19.000 1.00 91.81 109 PRO A N 1
ATOM 838 C CA . PRO A 1 109 ? 8.106 -1.135 -19.201 1.00 91.81 109 PRO A CA 1
ATOM 839 C C . PRO A 1 109 ? 6.972 -1.800 -18.409 1.00 91.81 109 PRO A C 1
ATOM 841 O O . PRO A 1 109 ? 6.105 -1.103 -17.888 1.00 91.81 109 PRO A O 1
ATOM 844 N N . ASP A 1 110 ? 6.991 -3.129 -18.270 1.00 93.75 110 ASP A N 1
ATOM 845 C CA . ASP A 1 110 ? 5.967 -3.853 -17.505 1.00 93.75 110 ASP A CA 1
ATOM 846 C C . ASP A 1 110 ? 6.065 -3.555 -15.999 1.00 93.75 110 ASP A C 1
ATOM 848 O O . ASP A 1 110 ? 5.044 -3.396 -15.330 1.00 93.75 110 ASP A O 1
ATOM 852 N N . LEU A 1 111 ? 7.291 -3.426 -15.470 1.00 94.81 111 LEU A N 1
ATOM 853 C CA . LEU A 1 111 ? 7.530 -3.035 -14.079 1.00 94.81 111 LEU A CA 1
ATOM 854 C C . LEU A 1 111 ? 7.137 -1.579 -13.850 1.00 94.81 111 LEU A C 1
ATOM 856 O O . LEU A 1 111 ? 6.422 -1.293 -12.897 1.00 94.81 111 LEU A O 1
ATOM 860 N N . HIS A 1 112 ? 7.543 -0.680 -14.747 1.00 94.94 112 HIS A N 1
ATOM 861 C CA . HIS A 1 112 ? 7.170 0.729 -14.686 1.00 94.94 112 HIS A CA 1
ATOM 862 C C . HIS A 1 112 ? 5.647 0.900 -14.651 1.00 94.94 112 HIS A C 1
ATOM 864 O O . HIS A 1 112 ? 5.118 1.604 -13.795 1.00 94.94 112 HIS A O 1
ATOM 870 N N . ALA A 1 113 ? 4.922 0.243 -15.561 1.00 97.44 113 ALA A N 1
ATOM 871 C CA . ALA A 1 113 ? 3.465 0.314 -15.601 1.00 97.44 113 ALA A CA 1
ATOM 872 C C . ALA A 1 113 ? 2.826 -0.224 -14.312 1.00 97.44 113 ALA A C 1
ATOM 874 O O . ALA A 1 113 ? 1.911 0.404 -13.777 1.00 97.44 113 ALA A O 1
ATOM 875 N N . ARG A 1 114 ? 3.322 -1.352 -13.782 1.00 98.06 114 ARG A N 1
ATOM 876 C CA . ARG A 1 114 ? 2.790 -1.927 -12.542 1.00 98.06 114 ARG A CA 1
ATOM 877 C C . ARG A 1 114 ? 3.061 -1.044 -11.324 1.00 98.06 114 ARG A C 1
ATOM 879 O O . ARG A 1 114 ? 2.155 -0.898 -10.508 1.00 98.06 114 ARG A O 1
ATOM 886 N N . VAL A 1 115 ? 4.261 -0.471 -11.207 1.00 97.38 115 VAL A N 1
ATOM 887 C CA . VAL A 1 115 ? 4.633 0.442 -10.113 1.00 97.38 115 VAL A CA 1
ATOM 888 C C . VAL A 1 115 ? 3.811 1.728 -10.182 1.00 97.38 115 VAL A C 1
ATOM 890 O O . VAL A 1 115 ? 3.299 2.162 -9.159 1.00 97.38 115 VAL A O 1
ATOM 893 N N . ALA A 1 116 ? 3.598 2.294 -11.374 1.00 98.25 116 ALA A N 1
ATOM 894 C CA . ALA A 1 116 ? 2.743 3.470 -11.541 1.00 98.25 116 ALA A CA 1
ATOM 895 C C . ALA A 1 116 ? 1.294 3.198 -11.098 1.00 98.25 116 ALA A C 1
ATOM 897 O O . ALA A 1 116 ? 0.728 3.981 -10.343 1.00 98.25 116 ALA A O 1
ATOM 898 N N . GLN A 1 117 ? 0.722 2.056 -11.499 1.00 98.69 117 GLN A N 1
ATOM 899 C CA . GLN A 1 117 ? -0.584 1.620 -10.997 1.00 98.69 117 GLN A CA 1
ATOM 900 C C . GLN A 1 117 ? -0.566 1.441 -9.473 1.00 98.69 117 GLN A C 1
ATOM 902 O O . GLN A 1 117 ? -1.517 1.821 -8.798 1.00 98.69 117 GLN A O 1
ATOM 907 N N . HIS A 1 118 ? 0.501 0.854 -8.932 1.00 98.62 118 HIS A N 1
ATOM 908 C CA . HIS A 1 118 ? 0.597 0.601 -7.502 1.00 98.62 118 HIS A CA 1
ATOM 909 C C . HIS A 1 118 ? 0.638 1.898 -6.692 1.00 98.62 118 HIS A C 1
ATOM 911 O O . HIS A 1 118 ? -0.058 1.991 -5.698 1.00 98.62 118 HIS A O 1
ATOM 917 N N . ILE A 1 119 ? 1.325 2.941 -7.168 1.00 98.56 119 ILE A N 1
ATOM 918 C CA . ILE A 1 119 ? 1.288 4.270 -6.537 1.00 98.56 119 ILE A CA 1
ATOM 919 C C . ILE A 1 119 ? -0.158 4.785 -6.417 1.00 98.56 119 ILE A C 1
ATOM 921 O O . ILE A 1 119 ? -0.540 5.277 -5.357 1.00 98.56 119 ILE A O 1
ATOM 925 N N . GLU A 1 120 ? -0.984 4.638 -7.461 1.00 98.75 120 GLU A N 1
ATOM 926 C CA . GLU A 1 120 ? -2.401 5.037 -7.413 1.00 98.75 120 GLU A CA 1
ATOM 927 C C . GLU A 1 120 ? -3.210 4.210 -6.392 1.00 98.75 120 GLU A C 1
ATOM 929 O O . GLU A 1 120 ? -4.055 4.761 -5.676 1.00 98.75 120 GLU A O 1
ATOM 934 N N . GLU A 1 121 ? -2.944 2.900 -6.304 1.00 98.75 121 GLU A N 1
ATOM 935 C CA . GLU A 1 121 ? -3.511 2.001 -5.284 1.00 98.75 121 GLU A CA 1
ATOM 936 C C . GLU A 1 121 ? -3.111 2.488 -3.878 1.00 98.75 121 GLU A C 1
ATOM 938 O O . GLU A 1 121 ? -3.979 2.775 -3.048 1.00 98.75 121 GLU A O 1
ATOM 943 N N . THR A 1 122 ? -1.817 2.720 -3.647 1.00 98.56 122 THR A N 1
ATOM 944 C CA . THR A 1 122 ? -1.249 3.195 -2.380 1.00 98.56 122 THR A CA 1
ATOM 945 C C . THR A 1 122 ? -1.807 4.556 -1.950 1.00 98.56 122 THR A C 1
ATOM 947 O O . THR A 1 122 ? -2.121 4.781 -0.777 1.00 98.56 122 THR A O 1
ATOM 950 N N . GLU A 1 123 ? -2.037 5.486 -2.878 1.00 98.62 123 GLU A N 1
ATOM 951 C CA . GLU A 1 123 ? -2.695 6.764 -2.578 1.00 98.62 123 GLU A CA 1
ATOM 952 C C . GLU A 1 123 ? -4.141 6.599 -2.086 1.00 98.62 123 GLU A C 1
ATOM 954 O O . GLU A 1 123 ? -4.627 7.374 -1.250 1.00 98.62 123 GLU A O 1
ATOM 959 N N . GLU A 1 124 ? -4.871 5.620 -2.617 1.00 98.75 124 GLU A N 1
ATOM 960 C CA . GLU A 1 124 ? -6.215 5.292 -2.147 1.00 98.75 124 GLU A CA 1
ATOM 961 C C . GLU A 1 124 ? -6.168 4.581 -0.786 1.00 98.75 124 GLU A C 1
ATOM 963 O O . GLU A 1 124 ? -6.979 4.880 0.096 1.00 98.75 124 GLU A O 1
ATOM 968 N N . GLN A 1 125 ? -5.174 3.732 -0.539 1.00 98.75 125 GLN A N 1
ATOM 969 C CA . GLN A 1 125 ? -4.952 3.119 0.772 1.00 98.75 125 GLN A CA 1
ATOM 970 C C . GLN A 1 125 ? -4.674 4.174 1.855 1.00 98.75 125 GLN A C 1
ATOM 972 O O . GLN A 1 125 ? -5.297 4.139 2.924 1.00 98.75 125 GLN A O 1
ATOM 977 N N . VAL A 1 126 ? -3.851 5.191 1.561 1.00 98.31 126 VAL A N 1
ATOM 978 C CA . VAL A 1 126 ? -3.648 6.363 2.437 1.00 98.31 126 VAL A CA 1
ATOM 979 C C . VAL A 1 126 ? -4.986 7.023 2.788 1.00 98.31 126 VAL A C 1
ATOM 981 O O . VAL A 1 126 ? -5.241 7.316 3.962 1.00 98.31 126 VAL A O 1
ATOM 984 N N . ARG A 1 127 ? -5.870 7.230 1.800 1.00 98.44 127 ARG A N 1
ATOM 985 C CA . ARG A 1 127 ? -7.203 7.832 2.004 1.00 98.44 127 ARG A CA 1
ATOM 986 C C . ARG A 1 127 ? -8.107 6.962 2.881 1.00 98.44 127 ARG A C 1
ATOM 988 O O . ARG A 1 127 ? -8.773 7.483 3.785 1.00 98.44 127 ARG A O 1
ATOM 995 N N . ARG A 1 128 ? -8.106 5.641 2.676 1.00 98.50 128 ARG A N 1
ATOM 996 C CA . ARG A 1 128 ? -8.863 4.683 3.505 1.00 98.50 128 ARG A CA 1
ATOM 997 C C . ARG A 1 128 ? -8.373 4.682 4.951 1.00 98.50 128 ARG A C 1
ATOM 999 O O . ARG A 1 128 ? -9.190 4.749 5.872 1.00 98.50 128 ARG A O 1
ATOM 1006 N N . LEU A 1 129 ? -7.057 4.672 5.166 1.00 98.12 129 LEU A N 1
ATOM 1007 C CA . LEU A 1 129 ? -6.446 4.717 6.497 1.00 98.12 129 LEU A CA 1
ATOM 1008 C C . LEU A 1 129 ? -6.708 6.049 7.209 1.00 98.12 129 LEU A C 1
ATOM 1010 O O . LEU A 1 129 ? -6.991 6.058 8.410 1.00 98.12 129 LEU A O 1
ATOM 1014 N N . GLN A 1 130 ? -6.676 7.168 6.482 1.00 95.88 130 GLN A N 1
ATOM 1015 C CA . GLN A 1 130 ? -7.064 8.471 7.020 1.00 95.88 130 GLN A CA 1
ATOM 1016 C C . GLN A 1 130 ? -8.533 8.468 7.473 1.00 95.88 130 GLN A C 1
ATOM 1018 O O . GLN A 1 130 ? -8.821 8.831 8.613 1.00 95.88 130 GLN A O 1
ATOM 1023 N N . THR A 1 131 ? -9.446 7.985 6.627 1.00 96.06 131 THR A N 1
ATOM 1024 C CA . THR A 1 131 ? -10.877 7.866 6.960 1.00 96.06 131 THR A CA 1
ATOM 1025 C C . THR A 1 131 ? -11.094 6.969 8.186 1.00 96.06 131 THR A C 1
ATOM 1027 O O . THR A 1 131 ? -11.875 7.294 9.084 1.00 96.06 131 THR A O 1
ATOM 1030 N N . ALA A 1 132 ? -10.364 5.852 8.277 1.00 96.06 132 ALA A N 1
ATOM 1031 C CA . ALA A 1 132 ? -10.410 4.960 9.431 1.00 96.06 132 ALA A CA 1
ATOM 1032 C C . ALA A 1 132 ? -9.940 5.663 10.718 1.00 96.06 132 ALA A C 1
ATOM 1034 O O . ALA A 1 132 ? -10.615 5.565 11.744 1.00 96.06 132 ALA A O 1
ATOM 1035 N N . LEU A 1 133 ? -8.842 6.425 10.671 1.00 94.88 133 LEU A N 1
ATOM 1036 C CA . LEU A 1 133 ? -8.364 7.219 11.809 1.00 94.88 133 LEU A CA 1
ATOM 1037 C C . LEU A 1 133 ? -9.400 8.243 12.273 1.00 94.88 133 LEU A C 1
ATOM 1039 O O . LEU A 1 133 ? -9.708 8.290 13.468 1.00 94.88 133 LEU A O 1
ATOM 1043 N N . GLU A 1 134 ? -9.970 9.000 11.336 1.00 93.56 134 GLU A N 1
ATOM 1044 C CA . GLU A 1 134 ? -10.992 10.014 11.613 1.00 93.56 134 GLU A CA 1
ATOM 1045 C C . GLU A 1 134 ? -12.223 9.388 12.284 1.00 93.56 134 GLU A C 1
ATOM 1047 O O . GLU A 1 134 ? -12.713 9.896 13.295 1.00 93.56 134 GLU A O 1
ATOM 1052 N N . SER A 1 135 ? -12.660 8.218 11.809 1.00 93.31 135 SER A N 1
ATOM 1053 C CA . SER A 1 135 ? -13.775 7.473 12.411 1.00 93.31 135 SER A CA 1
ATOM 1054 C C . SER A 1 135 ? -13.485 6.959 13.832 1.00 93.31 135 SER A C 1
ATOM 1056 O O . SER A 1 135 ? -14.408 6.720 14.607 1.00 93.31 135 SER A O 1
ATOM 1058 N N . CYS A 1 136 ? -12.210 6.788 14.202 1.00 89.50 136 CYS A N 1
ATOM 1059 C CA . CYS A 1 136 ? -11.769 6.465 15.565 1.00 89.50 136 CYS A CA 1
ATOM 1060 C C . CYS A 1 136 ? -11.655 7.710 16.469 1.00 89.50 136 CYS A C 1
ATOM 1062 O O . CYS A 1 136 ? -11.146 7.601 17.585 1.00 89.50 136 CYS A O 1
ATOM 1064 N N . GLY A 1 137 ? -12.065 8.897 16.003 1.00 84.56 137 GLY A N 1
ATOM 1065 C CA . GLY A 1 137 ? -11.876 10.158 16.728 1.00 84.56 137 GLY A CA 1
ATOM 1066 C C . GLY A 1 137 ? -10.406 10.573 16.829 1.00 84.56 137 GLY A C 1
ATOM 1067 O O . GLY A 1 137 ? -10.017 11.286 17.753 1.00 84.56 137 GLY A O 1
ATOM 1068 N N . SER A 1 138 ? -9.575 10.091 15.905 1.00 77.00 138 SER A N 1
ATOM 1069 C CA . SER A 1 138 ? -8.134 10.304 15.875 1.00 77.00 138 SER A CA 1
ATOM 1070 C C . SER A 1 138 ? -7.728 10.973 14.566 1.00 77.00 138 SER A C 1
ATOM 1072 O O . SER A 1 138 ? -8.405 10.854 13.555 1.00 77.00 138 SER A O 1
ATOM 1074 N N . ALA A 1 139 ? -6.600 11.672 14.567 1.00 68.94 139 ALA A N 1
ATOM 1075 C CA . ALA A 1 139 ? -5.983 12.168 13.342 1.00 68.94 139 ALA A CA 1
ATOM 1076 C C . ALA A 1 139 ? -4.713 11.357 13.028 1.00 68.94 139 ALA A C 1
ATOM 1078 O O . ALA A 1 139 ? -4.093 10.801 13.958 1.00 68.94 139 ALA A O 1
ATOM 1079 N N . PRO A 1 140 ? -4.280 11.320 11.751 1.00 62.38 140 PRO A N 1
ATOM 1080 C CA . PRO A 1 140 ? -2.913 10.951 11.407 1.00 62.38 140 PRO A CA 1
ATOM 1081 C C . PRO A 1 140 ? -1.937 11.714 12.304 1.00 62.38 140 PRO A C 1
ATOM 1083 O O . PRO A 1 140 ? -2.097 12.911 12.550 1.00 62.38 140 PRO A O 1
ATOM 1086 N N . SER A 1 141 ? -0.961 11.007 12.872 1.00 58.31 141 SER A N 1
ATOM 1087 C CA . SER A 1 141 ? -0.028 11.636 13.803 1.00 58.31 141 SER A CA 1
ATOM 1088 C C . SER A 1 141 ? 0.808 12.678 13.061 1.00 58.31 141 SER A C 1
ATOM 1090 O O . SER A 1 141 ? 1.548 12.335 12.145 1.00 58.31 141 SER A O 1
ATOM 1092 N N . MET A 1 142 ? 0.752 13.937 13.502 1.00 49.78 142 MET A N 1
ATOM 1093 C CA . MET A 1 142 ? 1.748 14.959 13.143 1.00 49.78 142 MET A CA 1
ATOM 1094 C C . MET A 1 142 ? 3.110 14.691 13.808 1.00 49.78 142 MET A C 1
ATOM 1096 O O . MET A 1 142 ? 4.074 15.417 13.564 1.00 49.78 142 MET A O 1
ATOM 1100 N N . MET A 1 143 ? 3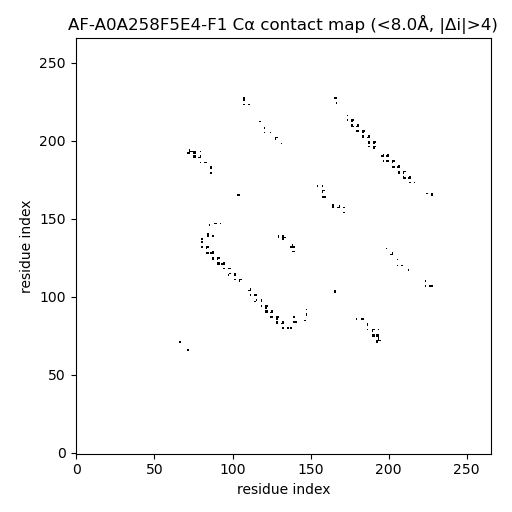.208 13.664 14.666 1.00 46.53 143 MET A N 1
ATOM 1101 C CA . MET A 1 143 ? 4.435 13.325 15.376 1.00 46.53 143 MET A CA 1
ATOM 1102 C C . MET A 1 143 ? 5.372 12.532 14.464 1.00 46.53 143 MET A C 1
ATOM 1104 O O . MET A 1 143 ? 5.406 11.303 14.445 1.00 46.53 143 MET A O 1
ATOM 1108 N N . LYS A 1 144 ? 6.108 13.315 13.682 1.00 50.97 144 LYS A N 1
ATOM 1109 C CA . LYS A 1 144 ? 7.417 13.012 13.119 1.00 50.97 144 LYS A CA 1
ATOM 1110 C C . LYS A 1 144 ? 8.268 12.174 14.098 1.00 50.97 144 LYS A C 1
ATOM 1112 O O . LYS A 1 144 ? 8.352 12.499 15.279 1.00 50.97 144 LYS A O 1
ATOM 1117 N N . ASP A 1 145 ? 8.894 11.114 13.577 1.00 50.06 145 ASP A N 1
ATOM 1118 C CA . ASP A 1 145 ? 10.307 10.755 13.829 1.00 50.06 145 ASP A CA 1
ATOM 1119 C C . ASP A 1 145 ? 10.670 9.357 14.361 1.00 50.06 145 ASP A C 1
ATOM 1121 O O . ASP A 1 145 ? 11.834 8.984 14.215 1.00 50.06 145 ASP A O 1
ATOM 1125 N N . THR A 1 146 ? 9.783 8.511 14.901 1.00 49.75 146 THR A N 1
ATOM 1126 C CA . THR A 1 146 ? 10.283 7.249 15.521 1.00 49.75 146 THR A CA 1
ATOM 1127 C C . THR A 1 146 ? 10.222 5.997 14.634 1.00 49.75 146 THR A C 1
ATOM 1129 O O . THR A 1 146 ? 11.179 5.230 14.639 1.00 49.75 146 THR A O 1
ATOM 1132 N N . PHE A 1 147 ? 9.169 5.778 13.838 1.00 48.09 147 PHE A N 1
ATOM 1133 C CA . PHE A 1 147 ? 9.089 4.593 12.958 1.00 48.09 147 PHE A CA 1
ATOM 1134 C C . PHE A 1 147 ? 9.778 4.823 11.600 1.00 48.09 147 PHE A C 1
ATOM 1136 O O . PHE A 1 147 ? 10.632 4.034 11.192 1.00 48.09 147 PHE A O 1
ATOM 1143 N N . LEU A 1 148 ? 9.512 5.982 10.980 1.00 49.25 148 LEU A N 1
ATOM 1144 C CA . LEU A 1 148 ? 10.152 6.449 9.739 1.00 49.25 148 LEU A CA 1
ATOM 1145 C C . LEU A 1 148 ? 11.690 6.455 9.823 1.00 49.25 148 LEU A C 1
ATOM 1147 O O . LEU A 1 148 ? 12.368 6.212 8.830 1.00 49.25 148 LEU A O 1
ATOM 1151 N N . SER A 1 149 ? 12.269 6.690 11.008 1.00 47.34 149 SER A N 1
ATOM 1152 C CA . SER A 1 149 ? 13.727 6.734 11.177 1.00 47.34 149 SER A CA 1
ATOM 1153 C C . SER A 1 149 ? 14.398 5.358 11.210 1.00 47.34 149 SER A C 1
ATOM 1155 O O . SER A 1 149 ? 15.583 5.270 10.894 1.00 47.34 149 SER A O 1
ATOM 1157 N N . VAL A 1 150 ? 13.679 4.285 11.556 1.00 45.41 150 VAL A N 1
ATOM 1158 C CA . VAL A 1 150 ? 14.241 2.923 11.575 1.00 45.41 150 VAL A CA 1
ATOM 1159 C C . VAL A 1 150 ? 14.177 2.301 10.183 1.00 45.41 150 VAL A C 1
ATOM 1161 O O . VAL A 1 150 ? 15.181 1.772 9.709 1.00 45.41 150 VAL A O 1
ATOM 1164 N N . MET A 1 151 ? 13.039 2.424 9.498 1.00 50.41 151 MET A N 1
ATOM 1165 C CA . MET A 1 151 ? 12.874 1.871 8.153 1.00 50.41 151 MET A CA 1
ATOM 1166 C C . MET A 1 151 ? 13.582 2.731 7.096 1.00 50.41 151 MET A C 1
ATOM 1168 O O . MET A 1 151 ? 14.305 2.194 6.260 1.00 50.41 151 MET A O 1
ATOM 1172 N N . GLY A 1 152 ? 13.517 4.063 7.218 1.00 49.47 152 GLY A N 1
ATOM 1173 C CA . GLY A 1 152 ? 14.213 4.992 6.324 1.00 49.47 152 GLY A CA 1
ATOM 1174 C C . GLY A 1 152 ? 15.741 4.865 6.360 1.00 49.47 152 GLY A C 1
ATOM 1175 O O . GLY A 1 152 ? 16.387 5.070 5.338 1.00 49.47 152 GLY A O 1
ATOM 1176 N N . ARG A 1 153 ? 16.346 4.446 7.486 1.00 45.91 153 ARG A N 1
ATOM 1177 C CA . ARG A 1 153 ? 17.789 4.112 7.568 1.00 45.91 153 ARG A CA 1
ATOM 1178 C C . ARG A 1 153 ? 18.133 2.751 6.944 1.00 45.91 153 ARG A C 1
ATOM 1180 O O . ARG A 1 153 ? 19.250 2.570 6.467 1.00 45.91 153 ARG A O 1
ATOM 1187 N N . GLY A 1 154 ? 17.189 1.808 6.925 1.00 47.91 154 GLY A N 1
ATOM 1188 C CA . GLY A 1 154 ? 17.346 0.512 6.257 1.00 47.91 154 GLY A CA 1
ATOM 1189 C C . GLY A 1 154 ? 17.246 0.624 4.734 1.00 47.91 154 GLY A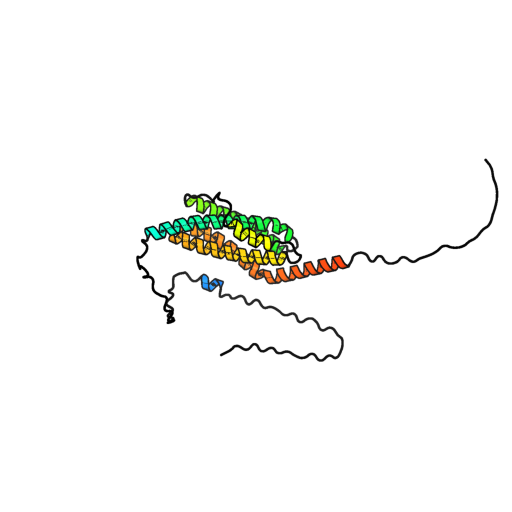 C 1
ATOM 1190 O O . GLY A 1 154 ? 18.108 0.115 4.027 1.00 47.91 154 GLY A O 1
ATOM 1191 N N . GLN A 1 155 ? 16.252 1.362 4.232 1.00 49.25 155 GLN A N 1
ATOM 1192 C CA . GLN A 1 155 ? 15.997 1.540 2.796 1.00 49.25 155 GLN A CA 1
ATOM 1193 C C . GLN A 1 155 ? 17.008 2.476 2.112 1.00 49.25 155 GLN A C 1
ATOM 1195 O O . GLN A 1 155 ? 17.474 2.176 1.016 1.00 49.25 155 GLN A O 1
ATOM 1200 N N . SER A 1 156 ? 17.456 3.546 2.785 1.00 48.69 156 SER A N 1
ATOM 1201 C CA . SER A 1 156 ? 18.547 4.403 2.273 1.00 48.69 156 SER A CA 1
ATOM 1202 C C . SER A 1 156 ? 19.884 3.663 2.129 1.00 48.69 156 SER A C 1
ATOM 1204 O O . SER A 1 156 ? 20.728 4.078 1.341 1.00 48.69 156 SER A O 1
ATOM 1206 N N . SER A 1 157 ? 20.068 2.536 2.827 1.00 46.62 157 SER A N 1
ATOM 1207 C CA . SER A 1 157 ? 21.238 1.667 2.637 1.00 46.62 157 SER A CA 1
ATOM 1208 C C . SER A 1 157 ? 21.106 0.745 1.414 1.00 46.62 157 SER A C 1
ATOM 1210 O O . SER A 1 157 ? 22.118 0.299 0.882 1.00 46.62 157 SER A O 1
ATOM 1212 N N . VAL A 1 158 ? 19.880 0.471 0.951 1.00 46.09 158 VAL A N 1
ATOM 1213 C CA . VAL A 1 158 ? 19.601 -0.321 -0.263 1.00 46.09 158 VAL A CA 1
ATOM 1214 C C . VAL A 1 158 ? 19.655 0.556 -1.519 1.00 46.09 158 VAL A C 1
ATOM 1216 O O . VAL A 1 158 ? 20.126 0.104 -2.556 1.00 46.09 158 VAL A O 1
ATOM 1219 N N . GLN A 1 159 ? 19.267 1.829 -1.404 1.00 46.31 159 GLN A N 1
ATOM 1220 C CA . GLN A 1 159 ? 19.329 2.833 -2.477 1.00 46.31 159 GLN A CA 1
ATOM 1221 C C . GLN A 1 159 ? 20.718 3.483 -2.650 1.00 46.31 159 GLN A C 1
ATOM 1223 O O . GLN A 1 159 ? 20.876 4.428 -3.421 1.00 46.31 159 GLN A O 1
ATOM 1228 N N . GLY A 1 160 ? 21.745 2.996 -1.941 1.00 46.91 160 GLY A N 1
ATOM 1229 C CA . GLY A 1 160 ? 23.138 3.380 -2.169 1.00 46.91 160 GLY A CA 1
ATOM 1230 C C . GLY A 1 160 ? 23.602 2.913 -3.551 1.00 46.91 160 GLY A C 1
ATOM 1231 O O . GLY A 1 160 ? 24.038 1.775 -3.709 1.00 46.91 160 GLY A O 1
ATOM 1232 N N . LEU A 1 161 ? 23.459 3.802 -4.533 1.00 44.62 161 LEU A N 1
ATOM 1233 C CA . LEU A 1 161 ? 23.706 3.616 -5.963 1.00 44.62 161 LEU A CA 1
ATOM 1234 C C . LEU A 1 161 ? 25.017 2.861 -6.261 1.00 44.62 161 LEU A C 1
ATOM 1236 O O . LEU A 1 161 ? 26.121 3.368 -6.062 1.00 44.62 161 LEU A O 1
ATOM 1240 N N . SER A 1 162 ? 24.855 1.646 -6.775 1.00 45.94 162 SER A N 1
ATOM 1241 C CA . SER A 1 162 ? 25.833 0.865 -7.542 1.00 45.94 162 SER A CA 1
ATOM 1242 C C . SER A 1 162 ? 25.068 0.191 -8.688 1.00 45.94 162 SER A C 1
ATOM 1244 O O . SER A 1 162 ? 23.859 0.014 -8.541 1.00 45.94 162 SER A O 1
ATOM 1246 N N . ASP A 1 163 ? 25.746 -0.192 -9.777 1.00 52.62 163 ASP A N 1
ATOM 1247 C CA . ASP A 1 163 ? 25.159 -0.809 -10.992 1.00 52.62 163 ASP A CA 1
ATOM 1248 C C . ASP A 1 163 ? 24.206 -1.996 -10.702 1.00 52.62 163 ASP A C 1
ATOM 1250 O O . ASP A 1 163 ? 23.299 -2.284 -11.462 1.00 52.62 163 ASP A O 1
ATOM 1254 N N . ASP A 1 164 ? 24.283 -2.625 -9.525 1.00 58.69 164 ASP A N 1
ATOM 1255 C CA . ASP A 1 164 ? 23.350 -3.660 -9.041 1.00 58.69 164 ASP A CA 1
ATOM 1256 C C . ASP A 1 164 ? 22.110 -3.076 -8.305 1.00 58.69 164 ASP A C 1
ATOM 1258 O O . ASP A 1 164 ? 21.629 -3.634 -7.314 1.00 58.69 164 ASP A O 1
ATOM 1262 N N . GLY A 1 165 ? 21.645 -1.886 -8.704 1.00 67.56 165 GLY A N 1
ATOM 1263 C CA . GLY A 1 165 ? 20.644 -1.088 -7.978 1.00 67.56 165 GLY A CA 1
ATOM 1264 C C . GLY A 1 165 ? 19.192 -1.505 -8.223 1.00 67.56 165 GLY A C 1
ATOM 1265 O O . 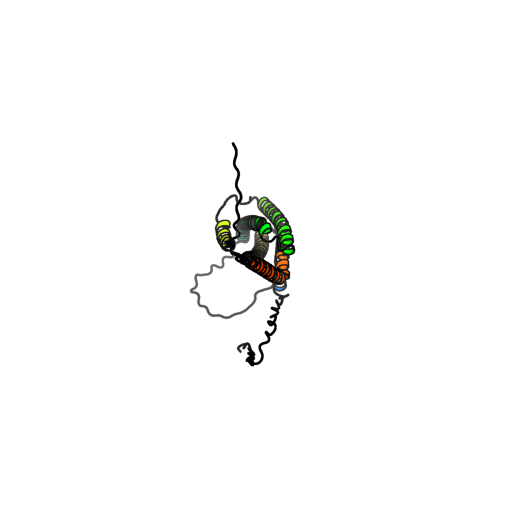GLY A 1 165 ? 18.396 -1.544 -7.285 1.00 67.56 165 GLY A O 1
ATOM 1266 N N . VAL A 1 166 ? 18.845 -1.876 -9.460 1.00 77.44 166 VAL A N 1
ATOM 1267 C CA . VAL A 1 166 ? 17.448 -2.150 -9.853 1.00 77.44 166 VAL A CA 1
ATOM 1268 C C . VAL A 1 166 ? 16.927 -3.447 -9.242 1.00 77.44 166 VAL A C 1
ATOM 1270 O O . VAL A 1 166 ? 15.830 -3.474 -8.695 1.00 77.44 166 VAL A O 1
ATOM 1273 N N . ILE A 1 167 ? 17.712 -4.529 -9.266 1.00 82.38 167 ILE A N 1
ATOM 1274 C CA . ILE A 1 167 ? 17.282 -5.801 -8.663 1.00 82.38 167 ILE A CA 1
ATOM 1275 C C . ILE A 1 167 ? 17.174 -5.689 -7.146 1.00 82.38 167 ILE A C 1
ATOM 1277 O O . ILE A 1 167 ? 16.247 -6.241 -6.556 1.00 82.38 167 ILE A O 1
ATOM 1281 N N . LYS A 1 168 ? 18.071 -4.934 -6.505 1.00 80.56 168 LYS A N 1
ATOM 1282 C CA . LYS A 1 168 ? 17.949 -4.629 -5.076 1.00 80.56 168 LYS A CA 1
ATOM 1283 C C . LYS A 1 168 ? 16.691 -3.823 -4.766 1.00 80.56 168 LYS A C 1
ATOM 1285 O O . LYS A 1 168 ? 16.058 -4.117 -3.755 1.00 80.56 168 LYS A O 1
ATOM 1290 N N . ALA A 1 169 ? 16.324 -2.867 -5.621 1.00 82.44 169 ALA A N 1
ATOM 1291 C CA . ALA A 1 169 ? 15.069 -2.131 -5.502 1.00 82.44 169 ALA A CA 1
ATOM 1292 C C . ALA A 1 169 ? 13.864 -3.077 -5.625 1.00 82.44 169 ALA A C 1
ATOM 1294 O O . ALA A 1 169 ? 13.086 -3.165 -4.687 1.00 82.44 169 ALA A O 1
ATOM 1295 N N . VAL A 1 170 ? 13.801 -3.914 -6.669 1.00 88.06 170 VAL A N 1
ATOM 1296 C CA . VAL A 1 170 ? 12.722 -4.911 -6.843 1.00 88.06 170 VAL A CA 1
ATOM 1297 C C . VAL A 1 170 ? 12.603 -5.851 -5.637 1.00 88.06 170 VAL A C 1
ATOM 1299 O O . VAL A 1 170 ? 11.503 -6.145 -5.179 1.00 88.06 170 VAL A O 1
ATOM 1302 N N . ILE A 1 171 ? 13.724 -6.329 -5.087 1.00 87.00 171 ILE A N 1
ATOM 1303 C CA . ILE A 1 171 ? 13.709 -7.173 -3.882 1.00 87.00 171 ILE A CA 1
ATOM 1304 C C . ILE A 1 171 ? 13.181 -6.389 -2.672 1.00 87.00 171 ILE A C 1
ATOM 1306 O O . ILE A 1 171 ? 12.427 -6.945 -1.871 1.00 87.00 171 ILE A O 1
ATOM 1310 N N . ALA A 1 172 ? 13.574 -5.123 -2.518 1.00 85.44 172 ALA A N 1
ATOM 1311 C CA . ALA A 1 172 ? 13.086 -4.269 -1.441 1.00 85.44 172 ALA A CA 1
ATOM 1312 C C . ALA A 1 172 ? 11.582 -3.993 -1.564 1.00 85.44 172 ALA A C 1
ATOM 1314 O O . ALA A 1 172 ? 10.889 -4.040 -0.547 1.00 85.44 172 ALA A O 1
ATOM 1315 N N . ASP A 1 173 ? 11.071 -3.795 -2.777 1.00 89.75 173 ASP A N 1
ATOM 1316 C CA . ASP A 1 173 ? 9.639 -3.627 -3.036 1.00 89.75 173 ASP A CA 1
ATOM 1317 C C . ASP A 1 173 ? 8.890 -4.896 -2.636 1.00 89.75 173 ASP A C 1
ATOM 1319 O O . ASP A 1 173 ? 8.029 -4.852 -1.767 1.00 89.75 173 ASP A O 1
ATOM 1323 N N . MET A 1 174 ? 9.330 -6.070 -3.109 1.00 93.25 174 MET A N 1
ATOM 1324 C CA . MET A 1 174 ? 8.738 -7.357 -2.716 1.00 93.25 174 MET A CA 1
ATOM 1325 C C . MET A 1 174 ? 8.704 -7.573 -1.196 1.00 93.25 174 MET A C 1
ATOM 1327 O O . MET A 1 174 ? 7.758 -8.163 -0.667 1.00 93.25 174 MET A O 1
ATOM 1331 N N . MET A 1 175 ? 9.747 -7.148 -0.478 1.00 91.44 175 MET A N 1
ATOM 1332 C CA . MET A 1 175 ? 9.781 -7.213 0.985 1.00 91.44 175 MET A CA 1
ATOM 1333 C C . MET A 1 175 ? 8.772 -6.256 1.628 1.00 91.44 175 MET A C 1
ATOM 1335 O O . MET A 1 175 ? 8.197 -6.600 2.665 1.00 91.44 175 MET A O 1
ATOM 1339 N N . THR A 1 176 ? 8.571 -5.088 1.023 1.00 91.69 176 THR A N 1
ATOM 1340 C CA . THR A 1 176 ? 7.616 -4.065 1.460 1.00 91.69 176 THR A CA 1
ATOM 1341 C C . THR A 1 176 ? 6.183 -4.573 1.306 1.00 91.69 176 THR A C 1
ATOM 1343 O O . THR A 1 176 ? 5.472 -4.607 2.308 1.00 91.69 176 THR A O 1
ATOM 1346 N N . GLU A 1 177 ? 5.834 -5.184 0.168 1.00 97.00 177 GLU A N 1
ATOM 1347 C CA . GLU A 1 177 ? 4.503 -5.783 -0.033 1.00 97.00 177 GLU A CA 1
ATOM 1348 C C . GLU A 1 177 ? 4.148 -6.793 1.072 1.00 97.00 177 GLU A C 1
ATOM 1350 O O . GLU A 1 177 ? 3.057 -6.816 1.640 1.00 97.00 177 GLU A O 1
ATOM 1355 N N . HIS A 1 178 ? 5.099 -7.658 1.443 1.00 96.25 178 HIS A N 1
ATOM 1356 C CA . HIS A 1 178 ? 4.863 -8.670 2.478 1.00 96.25 178 HIS A CA 1
ATOM 1357 C C . HIS A 1 178 ? 4.732 -8.063 3.879 1.00 96.25 178 HIS A C 1
ATOM 1359 O O . HIS A 1 178 ? 4.022 -8.618 4.729 1.00 96.25 178 HIS A O 1
ATOM 1365 N N . LEU A 1 179 ? 5.411 -6.944 4.134 1.00 94.69 179 LEU A N 1
ATOM 1366 C CA . LEU A 1 179 ? 5.240 -6.173 5.357 1.00 94.69 179 LEU A CA 1
ATOM 1367 C C . LEU A 1 179 ? 3.842 -5.542 5.408 1.00 94.69 179 LEU A C 1
ATOM 1369 O O . LEU A 1 179 ? 3.200 -5.605 6.460 1.00 94.69 179 LEU A O 1
ATOM 1373 N N . GLU A 1 180 ? 3.358 -4.977 4.307 1.00 97.69 180 GLU A N 1
ATOM 1374 C CA . GLU A 1 180 ? 2.033 -4.352 4.213 1.00 97.69 180 GLU A CA 1
ATOM 1375 C C . GLU A 1 180 ? 0.925 -5.389 4.364 1.00 97.69 180 GLU A C 1
ATOM 1377 O O . GLU A 1 180 ? 0.069 -5.257 5.242 1.00 97.69 180 GLU A O 1
ATOM 1382 N N . ILE A 1 181 ? 1.033 -6.525 3.671 1.00 98.38 181 ILE A N 1
ATOM 1383 C CA . ILE A 1 181 ? 0.140 -7.679 3.843 1.00 98.38 181 ILE A CA 1
ATOM 1384 C C . ILE A 1 181 ? 0.056 -8.109 5.318 1.00 98.38 181 ILE A C 1
ATOM 1386 O O . ILE A 1 181 ? -1.033 -8.350 5.853 1.00 98.38 181 ILE A O 1
ATOM 1390 N N . ALA A 1 182 ? 1.199 -8.237 6.003 1.00 95.94 182 ALA A N 1
ATOM 1391 C CA . ALA A 1 182 ? 1.223 -8.599 7.420 1.00 95.94 182 ALA A CA 1
ATOM 1392 C C . ALA A 1 182 ? 0.599 -7.504 8.303 1.00 95.94 182 ALA A C 1
ATOM 1394 O O . ALA A 1 182 ? -0.110 -7.813 9.269 1.00 95.94 182 ALA A O 1
ATOM 1395 N N . THR A 1 183 ? 0.833 -6.239 7.955 1.00 95.44 183 THR A N 1
ATOM 1396 C CA . THR A 1 183 ? 0.298 -5.066 8.648 1.00 95.44 183 THR A CA 1
ATOM 1397 C C . THR A 1 183 ? -1.223 -5.028 8.558 1.00 95.44 183 THR A C 1
ATOM 1399 O O . THR A 1 183 ? -1.875 -5.012 9.603 1.00 95.44 183 THR A O 1
ATOM 1402 N N . TYR A 1 184 ? -1.806 -5.117 7.360 1.00 98.31 184 TYR A N 1
ATOM 1403 C CA . TYR A 1 184 ? -3.259 -5.107 7.167 1.00 98.31 184 TYR A CA 1
ATOM 1404 C C . TYR A 1 184 ? -3.954 -6.288 7.845 1.00 98.31 184 TYR A C 1
ATOM 1406 O O . TYR A 1 184 ? -4.946 -6.095 8.550 1.00 98.31 184 TYR A O 1
ATOM 1414 N N . ARG A 1 185 ? -3.397 -7.502 7.738 1.00 98.19 185 ARG A N 1
ATOM 1415 C CA . ARG A 1 185 ? -3.940 -8.682 8.437 1.00 98.19 185 ARG A CA 1
ATOM 1416 C C . ARG A 1 185 ? -3.971 -8.489 9.952 1.00 98.19 185 ARG A C 1
ATOM 1418 O O . ARG A 1 185 ? -4.980 -8.777 10.593 1.00 98.19 185 ARG A O 1
ATOM 1425 N N . SER A 1 186 ? -2.878 -7.988 10.526 1.00 97.25 186 SER A N 1
ATOM 1426 C CA . SER A 1 186 ? -2.805 -7.673 11.957 1.00 97.25 186 SER A CA 1
ATOM 1427 C C . SER A 1 186 ? -3.818 -6.591 12.342 1.00 97.25 186 SER A C 1
ATOM 1429 O O . SER A 1 186 ? -4.517 -6.706 13.350 1.00 97.25 186 SER A O 1
ATOM 1431 N N . LEU A 1 187 ? -3.947 -5.560 11.508 1.00 96.62 187 LEU A N 1
ATOM 1432 C CA . LEU A 1 187 ? -4.829 -4.427 11.738 1.00 96.62 187 LEU A CA 1
ATOM 1433 C C . LEU A 1 187 ? -6.307 -4.832 11.771 1.00 96.62 187 LEU A C 1
ATOM 1435 O O . LEU A 1 187 ? -7.028 -4.377 12.656 1.00 96.62 187 LEU A O 1
ATOM 1439 N N . MET A 1 188 ? -6.736 -5.733 10.882 1.00 98.19 188 MET A N 1
ATOM 1440 C CA . MET A 1 188 ? -8.096 -6.285 10.878 1.00 98.19 188 MET A CA 1
ATOM 1441 C C . MET A 1 188 ? -8.411 -7.034 12.180 1.00 98.19 188 MET A C 1
ATOM 1443 O O . MET A 1 188 ? -9.444 -6.789 12.799 1.00 98.19 188 MET A O 1
ATOM 1447 N N . VAL A 1 189 ? -7.492 -7.883 12.658 1.00 97.62 189 VAL A N 1
ATOM 1448 C CA . VAL A 1 189 ? -7.669 -8.609 13.931 1.00 97.62 189 VAL A CA 1
ATOM 1449 C C . VAL A 1 189 ? -7.793 -7.634 15.104 1.00 97.62 189 VAL A C 1
ATOM 1451 O O . VAL A 1 189 ? -8.681 -7.766 15.947 1.00 97.62 189 VAL A O 1
ATOM 1454 N N . VAL A 1 190 ? -6.923 -6.623 15.160 1.00 95.81 190 VAL A N 1
ATOM 1455 C CA . VAL A 1 190 ? -6.974 -5.603 16.215 1.00 95.81 190 VAL A CA 1
ATOM 1456 C C . VAL A 1 190 ? -8.264 -4.778 16.125 1.00 95.81 190 VAL A C 1
ATOM 1458 O O . VAL A 1 190 ? -8.856 -4.468 17.161 1.00 95.81 190 VAL A O 1
ATOM 1461 N N . ALA A 1 191 ? -8.740 -4.465 14.916 1.00 96.06 191 ALA A N 1
ATOM 1462 C CA . ALA A 1 191 ? -9.995 -3.752 14.702 1.00 96.06 191 ALA A CA 1
ATOM 1463 C C . ALA A 1 191 ? -11.192 -4.540 15.252 1.00 96.06 191 ALA A C 1
ATOM 1465 O O . ALA A 1 191 ? -12.001 -3.985 15.997 1.00 96.06 191 ALA A O 1
ATOM 1466 N N . GLU A 1 192 ? -11.272 -5.845 14.991 1.00 95.88 192 GLU A N 1
ATOM 1467 C CA . GLU A 1 192 ? -12.305 -6.712 15.568 1.00 95.88 192 GLU A CA 1
ATOM 1468 C C . GLU A 1 192 ? -12.244 -6.737 17.101 1.00 95.88 192 GLU A C 1
ATOM 1470 O O . GLU A 1 192 ? -13.266 -6.561 17.769 1.00 95.88 192 GLU A O 1
ATOM 1475 N N . MET A 1 193 ? -11.044 -6.880 17.674 1.00 94.75 193 MET A N 1
ATOM 1476 C CA . MET A 1 193 ? -10.844 -6.872 19.129 1.00 94.75 193 MET A CA 1
ATOM 1477 C C . MET A 1 193 ? -11.227 -5.534 19.777 1.00 94.75 193 MET A C 1
ATOM 1479 O O . MET A 1 193 ? -11.686 -5.515 20.920 1.00 94.75 193 MET A O 1
ATOM 1483 N N . ALA A 1 194 ? -11.068 -4.423 19.055 1.00 94.88 194 ALA A N 1
ATOM 1484 C CA . ALA A 1 194 ? -11.494 -3.092 19.477 1.00 94.88 194 ALA A CA 1
ATOM 1485 C C . ALA A 1 194 ? -13.012 -2.864 19.314 1.00 94.88 194 ALA A C 1
ATOM 1487 O O . ALA A 1 194 ? -13.535 -1.844 19.765 1.00 94.88 194 ALA A O 1
ATOM 1488 N N . GLY A 1 195 ? -13.748 -3.801 18.705 1.00 94.44 195 GLY A N 1
ATOM 1489 C CA . GLY A 1 195 ? -15.162 -3.632 18.356 1.00 94.44 195 GLY A CA 1
ATOM 1490 C C . GLY A 1 195 ? -15.386 -2.695 17.166 1.00 94.44 195 GLY A C 1
ATOM 1491 O O . GLY A 1 195 ? -16.447 -2.088 17.062 1.00 94.44 195 GLY A O 1
ATOM 1492 N N . ARG A 1 196 ? -14.384 -2.573 16.289 1.00 96.00 196 ARG A N 1
ATOM 1493 C CA . ARG A 1 196 ? -14.365 -1.753 15.071 1.00 96.00 196 ARG A CA 1
ATOM 1494 C C . ARG A 1 196 ? -14.324 -2.606 13.802 1.00 96.00 196 ARG A C 1
ATOM 1496 O O . ARG A 1 196 ? -13.599 -2.316 12.856 1.00 96.00 196 ARG A O 1
ATOM 1503 N N . ALA A 1 197 ? -15.115 -3.680 13.784 1.00 94.38 197 ALA A N 1
ATOM 1504 C CA . ALA A 1 197 ? -15.239 -4.560 12.620 1.00 94.38 197 ALA A CA 1
ATOM 1505 C C . ALA A 1 197 ? -15.784 -3.834 11.370 1.00 94.38 197 ALA A C 1
ATOM 1507 O O . ALA A 1 197 ? -15.620 -4.318 10.256 1.00 94.38 197 ALA A O 1
ATOM 1508 N N . ASP A 1 198 ? -16.388 -2.653 11.541 1.00 95.56 198 ASP A N 1
ATOM 1509 C CA . ASP A 1 198 ? -16.787 -1.757 10.453 1.00 95.56 198 ASP A CA 1
ATOM 1510 C C . ASP A 1 198 ? -15.603 -1.292 9.587 1.00 95.56 198 ASP A C 1
ATOM 1512 O O . ASP A 1 198 ? -15.792 -0.996 8.410 1.00 95.56 198 ASP A O 1
ATOM 1516 N N . LEU A 1 199 ? -14.382 -1.278 10.133 1.00 95.62 199 LEU A N 1
ATOM 1517 C CA . LEU A 1 199 ? -13.175 -0.906 9.391 1.00 95.62 199 LEU A CA 1
ATOM 1518 C C . LEU A 1 199 ? -12.673 -2.017 8.463 1.00 95.62 199 LEU A C 1
ATOM 1520 O O . LEU A 1 199 ? -11.985 -1.725 7.486 1.00 95.62 199 LEU A O 1
ATOM 1524 N N . CYS A 1 200 ? -13.010 -3.279 8.750 1.00 95.88 200 CYS A N 1
ATOM 1525 C CA . CYS A 1 200 ? -12.415 -4.435 8.080 1.00 95.88 200 CYS A CA 1
ATOM 1526 C C . CYS A 1 200 ? -12.652 -4.438 6.568 1.00 95.88 200 CYS A C 1
ATOM 1528 O O . CYS A 1 200 ? -11.763 -4.861 5.844 1.00 95.88 200 CYS A O 1
ATOM 1530 N N . LEU A 1 201 ? -13.784 -3.912 6.086 1.00 96.19 201 LEU A N 1
ATOM 1531 C CA . LEU A 1 201 ? -14.074 -3.854 4.651 1.00 96.19 201 LEU A CA 1
ATOM 1532 C C . LEU A 1 201 ? -13.016 -3.046 3.882 1.00 96.19 201 LEU A C 1
ATOM 1534 O O . LEU A 1 201 ? -12.479 -3.519 2.888 1.00 96.19 201 LEU A O 1
ATOM 1538 N N . ASN A 1 202 ? -12.687 -1.841 4.353 1.00 97.31 202 ASN A N 1
ATOM 1539 C CA . ASN A 1 202 ? -11.701 -0.992 3.679 1.00 97.31 202 ASN A CA 1
ATOM 1540 C C . ASN A 1 202 ? -10.274 -1.529 3.845 1.00 97.31 202 ASN A C 1
ATOM 1542 O O . ASN A 1 202 ? -9.470 -1.401 2.929 1.00 97.31 202 ASN A O 1
ATOM 1546 N N . LEU A 1 203 ? -9.968 -2.142 4.994 1.00 97.75 203 LEU A N 1
ATOM 1547 C CA . LEU A 1 203 ? -8.670 -2.781 5.226 1.00 97.75 203 LEU A CA 1
ATOM 1548 C C . LEU A 1 203 ? -8.475 -4.026 4.350 1.00 97.75 203 LEU A C 1
ATOM 1550 O O . LEU A 1 203 ? -7.362 -4.295 3.914 1.00 97.75 203 LEU A O 1
ATOM 1554 N N . GLU A 1 204 ? -9.547 -4.772 4.079 1.00 98.38 204 GLU A N 1
ATOM 1555 C CA . GLU A 1 204 ? -9.532 -5.934 3.190 1.00 98.38 204 GLU A CA 1
ATOM 1556 C C . GLU A 1 204 ? -9.339 -5.526 1.724 1.00 98.38 204 GLU A C 1
ATOM 1558 O O . GLU A 1 204 ? -8.623 -6.212 0.998 1.00 98.38 204 GLU A O 1
ATOM 1563 N N . LEU A 1 205 ? -9.906 -4.388 1.302 1.00 98.56 205 LEU A N 1
ATOM 1564 C CA . LEU A 1 205 ? -9.639 -3.820 -0.023 1.00 98.56 205 LEU A CA 1
ATOM 1565 C C . LEU A 1 205 ? -8.151 -3.489 -0.195 1.00 98.56 205 LEU A C 1
ATOM 1567 O O . LEU A 1 205 ? -7.546 -3.988 -1.141 1.00 98.56 205 LEU A O 1
ATOM 1571 N N . SER A 1 206 ? -7.550 -2.752 0.747 1.00 98.62 206 SER A N 1
ATOM 1572 C CA . SER A 1 206 ? -6.107 -2.464 0.719 1.00 98.62 206 SER A CA 1
ATOM 1573 C C . SER A 1 206 ? -5.270 -3.745 0.720 1.00 98.62 206 SER A C 1
ATOM 1575 O O . SER A 1 206 ? -4.433 -3.942 -0.149 1.00 98.62 206 SER A O 1
ATOM 1577 N N . LEU A 1 207 ? -5.581 -4.696 1.610 1.00 98.69 207 LEU A N 1
ATOM 1578 C CA . LEU A 1 207 ? -4.911 -5.999 1.644 1.00 98.69 207 LEU A CA 1
ATOM 1579 C C . LEU A 1 207 ? -4.963 -6.727 0.290 1.00 98.69 207 LEU A C 1
ATOM 1581 O O . LEU A 1 207 ? -4.004 -7.403 -0.076 1.00 98.69 207 LEU A O 1
ATOM 1585 N N . SER A 1 208 ? -6.086 -6.647 -0.427 1.00 98.69 208 SER A N 1
ATOM 1586 C CA . SER A 1 208 ? -6.231 -7.311 -1.725 1.00 98.69 208 SER A CA 1
ATOM 1587 C C . SER A 1 208 ? -5.344 -6.695 -2.811 1.00 98.69 208 SER A C 1
ATOM 1589 O O . SER A 1 208 ? -4.845 -7.433 -3.660 1.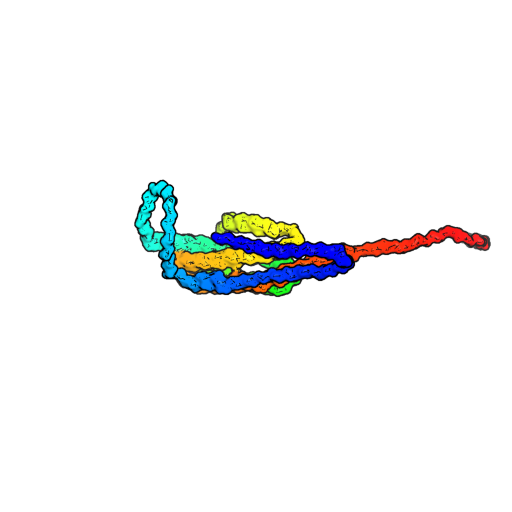00 98.69 208 SER A O 1
ATOM 1591 N N . GLU A 1 209 ? -5.106 -5.384 -2.749 1.00 98.81 209 GLU A N 1
ATOM 1592 C CA . GLU A 1 209 ? -4.201 -4.660 -3.648 1.00 98.81 209 GLU A CA 1
ATOM 1593 C C . GLU A 1 209 ? -2.743 -5.083 -3.393 1.00 98.81 209 GLU A C 1
ATOM 1595 O O . GLU A 1 209 ? -2.065 -5.484 -4.343 1.00 98.81 209 GLU A O 1
ATOM 1600 N N . GLU A 1 210 ? -2.305 -5.171 -2.127 1.00 98.75 210 GLU A N 1
ATOM 1601 C CA . GLU A 1 210 ? -0.917 -5.582 -1.812 1.00 98.75 210 GLU A CA 1
ATOM 1602 C C . GLU A 1 210 ? -0.664 -7.041 -2.177 1.00 98.75 210 GLU A C 1
ATOM 1604 O O . GLU A 1 210 ? 0.396 -7.419 -2.674 1.00 98.75 210 GLU A O 1
ATOM 1609 N N . VAL A 1 211 ? -1.660 -7.905 -1.948 1.00 98.69 211 VAL A N 1
ATOM 1610 C CA . VAL A 1 211 ? -1.581 -9.304 -2.381 1.00 98.69 211 VAL A CA 1
ATOM 1611 C C . VAL A 1 211 ? -1.450 -9.371 -3.901 1.00 98.69 211 VAL A C 1
ATOM 1613 O O . VAL A 1 211 ? -0.628 -10.141 -4.396 1.00 98.69 211 VAL A O 1
ATOM 1616 N N . ALA A 1 212 ? -2.200 -8.554 -4.644 1.00 98.69 212 ALA A N 1
ATOM 1617 C CA . ALA A 1 212 ? -2.098 -8.510 -6.098 1.00 98.69 212 ALA A CA 1
ATOM 1618 C C . ALA A 1 212 ? -0.727 -7.994 -6.571 1.00 98.69 212 ALA A C 1
ATOM 1620 O O . ALA A 1 212 ? -0.194 -8.507 -7.557 1.00 98.69 212 ALA A O 1
ATOM 1621 N N . MET A 1 213 ? -0.130 -7.016 -5.883 1.00 98.50 213 MET A N 1
ATOM 1622 C CA . MET A 1 213 ? 1.228 -6.536 -6.167 1.00 98.50 213 MET A CA 1
ATOM 1623 C C . MET A 1 213 ? 2.292 -7.601 -5.870 1.00 98.50 213 MET A C 1
ATOM 1625 O O . MET A 1 213 ? 3.089 -7.948 -6.747 1.00 98.50 213 MET A O 1
ATOM 1629 N N . ALA A 1 214 ? 2.243 -8.222 -4.689 1.00 98.00 214 ALA A N 1
ATOM 1630 C CA . ALA A 1 214 ? 3.132 -9.321 -4.320 1.00 98.00 214 ALA A CA 1
ATOM 1631 C C . ALA A 1 214 ? 3.035 -10.504 -5.299 1.00 98.00 214 ALA A C 1
ATOM 1633 O O . ALA A 1 214 ? 4.053 -11.067 -5.715 1.00 98.00 214 ALA A O 1
ATOM 1634 N N . ASP A 1 215 ? 1.819 -10.883 -5.698 1.00 98.31 215 ASP A N 1
ATOM 1635 C CA . ASP A 1 215 ? 1.591 -11.957 -6.663 1.00 98.31 215 ASP A CA 1
ATOM 1636 C C . ASP A 1 215 ? 2.108 -11.594 -8.053 1.00 98.31 215 ASP A C 1
ATOM 1638 O O . ASP A 1 215 ? 2.684 -12.452 -8.731 1.00 98.31 215 ASP A O 1
ATOM 1642 N N . TRP A 1 216 ? 1.965 -10.333 -8.466 1.00 98.31 216 TRP A N 1
ATOM 1643 C CA . TRP A 1 216 ? 2.551 -9.848 -9.708 1.00 98.31 216 TRP A CA 1
ATOM 1644 C C . TRP A 1 216 ? 4.076 -9.984 -9.678 1.00 98.31 216 TRP A C 1
ATOM 1646 O O . TRP A 1 216 ? 4.651 -10.558 -10.606 1.00 98.31 216 TRP A O 1
ATOM 1656 N N . PHE A 1 217 ? 4.742 -9.564 -8.600 1.00 96.31 217 PHE A N 1
ATOM 1657 C CA . PHE A 1 217 ? 6.186 -9.758 -8.471 1.00 96.31 217 PHE A CA 1
ATOM 1658 C C . PHE A 1 217 ? 6.575 -11.237 -8.510 1.00 96.31 217 PHE A C 1
ATOM 1660 O O . PHE A 1 217 ? 7.488 -11.610 -9.245 1.00 96.31 217 PHE A O 1
ATOM 1667 N N . ASN A 1 218 ? 5.860 -12.102 -7.786 1.00 93.81 218 ASN A N 1
ATOM 1668 C CA . ASN A 1 218 ? 6.124 -13.544 -7.776 1.00 93.81 218 ASN A CA 1
ATOM 1669 C C . ASN A 1 218 ? 6.055 -14.172 -9.178 1.00 93.81 218 ASN A C 1
ATOM 1671 O O . ASN A 1 218 ? 6.808 -15.100 -9.473 1.00 93.81 218 ASN A O 1
ATOM 1675 N N . GLN A 1 219 ? 5.164 -13.675 -10.037 1.00 96.44 219 GLN A N 1
ATOM 1676 C CA . GLN A 1 219 ? 4.995 -14.159 -11.408 1.00 96.44 219 GLN A CA 1
ATOM 1677 C C . GLN A 1 219 ? 6.044 -13.590 -12.374 1.00 96.44 219 GLN A C 1
ATOM 1679 O O . GLN A 1 219 ? 6.425 -14.270 -13.326 1.00 96.44 219 GLN A O 1
ATOM 1684 N N . ASN A 1 220 ? 6.532 -12.370 -12.128 1.00 94.94 220 ASN A N 1
ATOM 1685 C CA . ASN A 1 220 ? 7.378 -11.634 -13.072 1.00 94.94 220 ASN A CA 1
ATOM 1686 C C . ASN A 1 220 ? 8.865 -11.584 -12.681 1.00 94.94 220 ASN A C 1
ATOM 1688 O O . ASN A 1 220 ? 9.703 -11.276 -13.529 1.00 94.94 220 ASN A O 1
ATOM 1692 N N . LEU A 1 221 ? 9.234 -11.942 -11.444 1.00 92.00 221 LEU A N 1
ATOM 1693 C CA . LEU A 1 221 ? 10.603 -11.810 -10.924 1.00 92.00 221 LEU A CA 1
ATOM 1694 C C . LEU A 1 221 ? 11.662 -12.479 -11.812 1.00 92.00 221 LEU A C 1
ATOM 1696 O O . LEU A 1 221 ? 12.725 -11.900 -12.046 1.00 92.00 221 LEU A O 1
ATOM 1700 N N . GLU A 1 222 ? 11.393 -13.685 -12.325 1.00 92.25 222 GLU A N 1
ATOM 1701 C CA . GLU A 1 222 ? 12.346 -14.381 -13.199 1.00 92.25 222 GLU A CA 1
ATOM 1702 C C . GLU A 1 222 ? 12.615 -13.575 -14.477 1.00 92.25 222 GLU A C 1
ATOM 1704 O O . GLU A 1 222 ? 13.771 -13.399 -14.869 1.00 92.25 222 GLU A O 1
ATOM 1709 N N . GLN A 1 223 ? 11.558 -13.079 -15.121 1.00 90.94 223 GLN A N 1
ATOM 1710 C CA . GLN A 1 223 ? 11.671 -12.310 -16.356 1.00 90.94 223 GLN A CA 1
ATOM 1711 C C . GLN A 1 223 ? 12.363 -10.969 -16.113 1.00 90.94 223 GLN A C 1
ATOM 1713 O O . GLN A 1 223 ? 13.273 -10.623 -16.864 1.00 90.94 223 GLN A O 1
ATOM 1718 N N . LEU A 1 224 ? 11.992 -10.259 -15.044 1.00 90.56 224 LEU A N 1
ATOM 1719 C CA . LEU A 1 224 ? 12.615 -8.994 -14.653 1.00 90.56 224 LEU A CA 1
ATOM 1720 C C . LEU A 1 224 ? 14.115 -9.166 -14.405 1.00 90.56 224 LEU A C 1
ATOM 1722 O O . LEU A 1 224 ? 14.922 -8.408 -14.938 1.00 90.56 224 LEU A O 1
ATOM 1726 N N . THR A 1 225 ? 14.498 -10.224 -13.686 1.00 89.56 225 THR A N 1
ATOM 1727 C CA . THR A 1 225 ? 15.908 -10.541 -13.418 1.00 89.56 225 THR A CA 1
ATOM 1728 C C . THR A 1 225 ? 16.681 -10.811 -14.705 1.00 89.56 225 THR A C 1
ATOM 1730 O O . THR A 1 225 ? 17.784 -10.300 -14.885 1.00 89.56 225 THR A O 1
ATOM 1733 N N . ARG A 1 226 ? 16.113 -11.597 -15.629 1.00 90.81 226 ARG A N 1
ATOM 1734 C CA . ARG A 1 226 ? 16.751 -11.868 -16.928 1.00 90.81 226 ARG A CA 1
ATOM 1735 C C . ARG A 1 226 ? 16.916 -10.591 -17.744 1.00 90.81 226 ARG A C 1
ATOM 1737 O O . ARG A 1 226 ? 18.009 -10.336 -18.240 1.00 90.81 226 ARG A O 1
ATOM 1744 N N . ARG A 1 227 ? 15.849 -9.796 -17.852 1.00 87.38 227 ARG A N 1
ATOM 1745 C CA . ARG A 1 227 ? 15.840 -8.563 -18.639 1.00 87.38 227 ARG A CA 1
ATOM 1746 C C . ARG A 1 227 ? 16.849 -7.552 -18.110 1.00 87.38 227 ARG A C 1
ATOM 1748 O O . ARG A 1 227 ? 17.547 -6.937 -18.905 1.00 87.38 227 ARG A O 1
ATOM 1755 N N . PHE A 1 228 ? 16.950 -7.421 -16.792 1.00 84.81 228 PHE A N 1
ATOM 1756 C CA . PHE A 1 228 ? 17.945 -6.567 -16.159 1.00 84.81 228 PHE A CA 1
ATOM 1757 C C . PHE A 1 228 ? 19.373 -6.979 -16.542 1.00 84.81 228 PHE A C 1
ATOM 1759 O O . PHE A 1 228 ? 20.122 -6.165 -17.065 1.00 84.81 228 PHE A O 1
ATOM 1766 N N . VAL A 1 229 ? 19.725 -8.262 -16.398 1.00 86.81 229 VAL A N 1
ATOM 1767 C CA . VAL A 1 229 ? 21.062 -8.761 -16.776 1.00 86.81 229 VAL A CA 1
ATOM 1768 C C . VAL A 1 229 ? 21.368 -8.529 -18.263 1.00 86.81 229 VAL A C 1
ATOM 1770 O O . VAL A 1 229 ? 22.508 -8.246 -18.622 1.00 86.81 229 VAL A O 1
ATOM 1773 N N . GLU A 1 230 ? 20.369 -8.649 -19.141 1.00 87.81 230 GLU A N 1
ATOM 1774 C CA . GLU A 1 230 ? 20.525 -8.354 -20.572 1.00 87.81 230 GLU A CA 1
ATOM 1775 C C . GLU A 1 230 ? 20.797 -6.869 -20.851 1.00 87.81 230 GLU A C 1
ATOM 1777 O O . GLU A 1 230 ? 21.593 -6.566 -21.739 1.00 87.81 230 GLU A O 1
ATOM 1782 N N . LEU A 1 231 ? 20.141 -5.960 -20.121 1.00 83.00 231 LEU A N 1
ATOM 1783 C CA . LEU A 1 231 ? 20.347 -4.515 -20.240 1.00 83.00 231 LEU A CA 1
ATOM 1784 C C . LEU A 1 231 ? 21.753 -4.122 -19.772 1.00 83.00 231 LEU A C 1
ATOM 1786 O O . LEU A 1 231 ? 22.482 -3.503 -20.542 1.00 83.00 231 LEU A O 1
ATOM 1790 N N . GLU A 1 232 ? 22.171 -4.589 -18.593 1.00 82.62 232 GLU A N 1
ATOM 1791 C CA . GLU A 1 232 ? 23.518 -4.348 -18.050 1.00 82.62 232 GLU A CA 1
ATOM 1792 C C . GLU A 1 232 ? 24.615 -4.836 -19.012 1.00 82.62 232 GLU A C 1
ATOM 1794 O O . GLU A 1 232 ? 25.553 -4.113 -19.347 1.00 82.62 232 GLU A O 1
ATOM 1799 N N . ALA A 1 233 ? 24.466 -6.052 -19.554 1.00 85.31 233 ALA A N 1
ATOM 1800 C CA . ALA A 1 233 ? 25.430 -6.603 -20.505 1.00 85.31 233 ALA A CA 1
ATOM 1801 C C . ALA A 1 233 ? 25.511 -5.799 -21.818 1.00 85.31 233 ALA A C 1
ATOM 1803 O O . ALA A 1 233 ? 26.575 -5.734 -22.440 1.00 85.31 233 ALA A O 1
ATOM 1804 N N . ALA A 1 234 ? 24.395 -5.216 -22.267 1.00 83.12 234 ALA A N 1
ATOM 1805 C CA . ALA A 1 234 ? 24.359 -4.378 -23.462 1.00 83.12 234 ALA A CA 1
ATOM 1806 C C . ALA A 1 234 ? 25.021 -3.012 -23.223 1.00 83.12 234 ALA A C 1
ATOM 1808 O O . ALA A 1 234 ? 25.729 -2.520 -24.105 1.00 83.12 234 ALA A O 1
ATOM 1809 N N . GLU A 1 235 ? 24.833 -2.424 -22.040 1.00 80.81 235 GLU A N 1
ATOM 1810 C CA . GLU A 1 235 ? 25.500 -1.181 -21.652 1.00 80.81 235 GLU A CA 1
ATOM 1811 C C . GLU A 1 235 ? 27.018 -1.350 -21.558 1.00 80.81 235 GLU A C 1
ATOM 1813 O O . GLU A 1 235 ? 27.764 -0.529 -22.098 1.00 80.81 235 GLU A O 1
ATOM 1818 N N . ASP A 1 236 ? 27.489 -2.441 -20.955 1.00 78.06 236 ASP A N 1
ATOM 1819 C CA . ASP A 1 236 ? 28.921 -2.729 -20.845 1.00 78.06 236 ASP A CA 1
ATOM 1820 C C . ASP A 1 236 ? 29.580 -2.940 -22.215 1.00 78.06 236 ASP A C 1
ATOM 1822 O O . ASP A 1 236 ? 30.650 -2.391 -22.488 1.00 78.06 236 ASP A O 1
ATOM 1826 N N . ALA A 1 237 ? 28.910 -3.642 -23.134 1.00 74.88 237 ALA A N 1
ATOM 1827 C CA . ALA A 1 237 ? 29.392 -3.798 -24.508 1.00 74.88 237 ALA A CA 1
ATOM 1828 C C . ALA A 1 237 ? 29.442 -2.463 -25.285 1.00 74.88 237 ALA A C 1
ATOM 1830 O O . ALA A 1 237 ? 30.283 -2.281 -26.172 1.00 74.88 237 ALA A O 1
ATOM 1831 N N . GLY A 1 238 ? 28.559 -1.515 -24.957 1.00 70.44 238 GLY A N 1
ATOM 1832 C CA . GLY A 1 238 ? 28.567 -0.160 -25.513 1.00 70.44 238 GLY A CA 1
ATOM 1833 C C . GLY A 1 238 ? 29.727 0.702 -25.002 1.00 70.44 238 GLY A C 1
ATOM 1834 O O . GLY A 1 238 ? 30.259 1.516 -25.755 1.00 70.44 238 GLY A O 1
ATOM 1835 N N . LYS A 1 239 ? 30.171 0.496 -23.754 1.00 68.00 239 LYS A N 1
ATOM 1836 C CA . LYS A 1 239 ? 31.311 1.218 -23.154 1.00 68.00 239 LYS A CA 1
ATOM 1837 C C . LYS A 1 239 ? 32.660 0.789 -23.758 1.00 68.00 239 LYS A C 1
ATOM 1839 O O . LYS A 1 239 ? 33.534 1.635 -23.943 1.00 68.00 239 LYS A O 1
ATOM 1844 N N . ASP A 1 240 ? 32.802 -0.480 -24.146 1.00 60.72 240 ASP A N 1
ATOM 1845 C CA . ASP A 1 240 ? 34.036 -1.043 -24.730 1.00 60.72 240 ASP A CA 1
ATOM 1846 C C . ASP A 1 240 ? 34.259 -0.708 -26.224 1.00 60.72 240 ASP A C 1
ATOM 1848 O O . ASP A 1 240 ? 35.306 -1.035 -26.783 1.00 60.72 240 ASP A O 1
ATOM 1852 N N . SER A 1 241 ? 33.309 -0.038 -26.892 1.00 56.50 241 SER A N 1
ATOM 1853 C CA . SER A 1 241 ? 33.372 0.291 -28.332 1.00 56.50 241 SER A CA 1
ATOM 1854 C C . SER A 1 241 ? 33.702 1.765 -28.657 1.00 56.50 241 SER A C 1
ATOM 1856 O O . SER A 1 241 ? 33.492 2.219 -29.784 1.00 56.50 241 SER A O 1
ATOM 1858 N N . GLY A 1 242 ? 34.277 2.515 -27.703 1.00 44.12 242 GLY A N 1
ATOM 1859 C CA . GLY A 1 242 ? 34.857 3.855 -27.927 1.00 44.12 242 GLY A CA 1
ATOM 1860 C C . GLY A 1 242 ? 36.037 3.852 -28.922 1.00 44.12 242 GLY A C 1
ATOM 1861 O O . GLY A 1 242 ? 36.681 2.821 -29.102 1.00 44.12 242 GLY A O 1
ATOM 1862 N N . PRO A 1 243 ? 36.320 4.976 -29.613 1.00 49.44 243 PRO A N 1
ATOM 1863 C CA . PRO A 1 243 ? 36.844 4.969 -30.976 1.00 49.44 243 PRO A CA 1
ATOM 1864 C C . PRO A 1 243 ? 38.243 4.359 -31.079 1.00 49.44 243 PRO A C 1
ATOM 1866 O O . PRO A 1 243 ? 39.192 4.837 -30.458 1.00 49.44 243 PRO A O 1
ATOM 1869 N N . ASP A 1 244 ? 38.365 3.359 -31.953 1.00 48.28 244 ASP A N 1
ATOM 1870 C CA . ASP A 1 244 ? 39.628 2.948 -32.558 1.00 48.28 244 ASP A CA 1
ATOM 1871 C C . ASP A 1 244 ? 40.241 4.176 -33.245 1.00 48.28 244 ASP A C 1
ATOM 1873 O O . ASP A 1 244 ? 39.829 4.580 -34.336 1.00 48.28 244 ASP A O 1
ATOM 1877 N N . SER A 1 245 ? 41.200 4.825 -32.579 1.00 46.91 245 SER A N 1
ATOM 1878 C CA . SER A 1 245 ? 42.109 5.774 -33.213 1.00 46.91 245 SER A CA 1
ATOM 1879 C C . SER A 1 245 ? 43.056 4.978 -34.110 1.00 46.91 245 SER A C 1
ATOM 1881 O O . SER A 1 245 ? 44.234 4.784 -33.794 1.00 46.91 245 SER A O 1
ATOM 1883 N N . GLY A 1 246 ? 42.493 4.479 -35.210 1.00 45.16 246 GLY A N 1
ATOM 1884 C CA . GLY A 1 246 ? 43.206 3.859 -36.302 1.00 45.16 246 GLY A CA 1
ATOM 1885 C C . GLY A 1 246 ? 44.251 4.836 -36.817 1.00 45.16 246 GLY A C 1
ATOM 1886 O O . GLY A 1 246 ? 43.948 5.953 -37.232 1.00 45.16 246 GLY A O 1
ATOM 1887 N N . GLN A 1 247 ? 45.496 4.392 -36.719 1.00 51.19 247 GLN A N 1
ATOM 1888 C CA . GLN A 1 247 ? 46.686 4.994 -37.292 1.00 51.19 247 GLN A CA 1
ATOM 1889 C C . GLN A 1 247 ? 46.421 5.409 -38.746 1.00 51.19 247 GLN A C 1
ATOM 1891 O O . GLN A 1 247 ? 46.224 4.538 -39.592 1.00 51.19 247 GLN A O 1
ATOM 1896 N N . ASP A 1 248 ? 46.470 6.711 -39.047 1.00 44.53 248 ASP A N 1
ATOM 1897 C CA . ASP A 1 248 ? 46.779 7.145 -40.407 1.00 44.53 248 ASP A CA 1
ATOM 1898 C C . ASP A 1 248 ? 48.281 7.409 -40.520 1.00 44.53 248 ASP A C 1
ATOM 1900 O O . ASP A 1 248 ? 48.917 8.110 -39.730 1.00 44.53 248 ASP A O 1
ATOM 1904 N N . SER A 1 249 ? 48.806 6.706 -41.504 1.00 46.59 249 SER A N 1
ATOM 1905 C CA . SER A 1 249 ? 50.161 6.535 -41.967 1.00 46.59 249 SER A CA 1
ATOM 1906 C C . SER A 1 249 ? 50.978 7.819 -42.110 1.00 46.59 249 SER A C 1
ATOM 1908 O O . SER A 1 249 ? 50.563 8.817 -42.692 1.00 46.59 249 SER A O 1
ATOM 1910 N N . GLY A 1 250 ? 52.221 7.740 -41.632 1.00 46.72 250 GLY A N 1
ATOM 1911 C CA . GLY A 1 250 ? 53.260 8.698 -41.964 1.00 46.72 250 GLY A CA 1
ATOM 1912 C C . GLY A 1 250 ? 53.533 8.719 -43.468 1.00 46.72 250 GLY A C 1
ATOM 1913 O O . GLY A 1 250 ? 53.884 7.702 -44.063 1.00 46.72 250 GLY A O 1
ATOM 1914 N N . LEU A 1 251 ? 53.436 9.908 -44.051 1.00 40.44 251 LEU A N 1
ATOM 1915 C CA . LEU A 1 251 ? 54.081 10.265 -45.306 1.00 40.44 251 LEU A CA 1
ATOM 1916 C C . LEU A 1 251 ? 54.860 11.560 -45.067 1.00 40.44 251 LEU A C 1
ATOM 1918 O O . LEU A 1 251 ? 54.290 12.644 -44.961 1.00 40.44 251 LEU A O 1
ATOM 1922 N N . GLU A 1 252 ? 56.177 11.421 -44.942 1.00 50.91 252 GLU A N 1
ATOM 19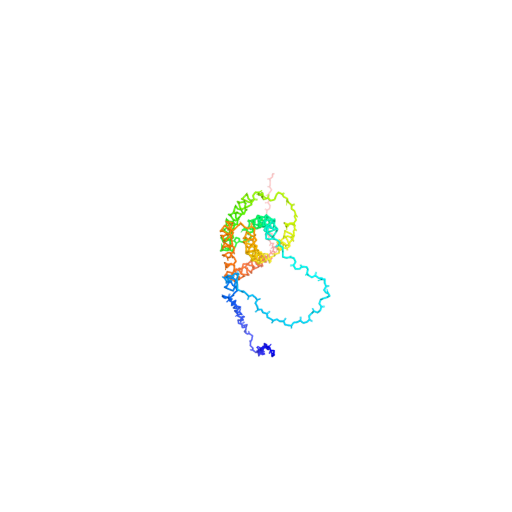23 C CA . GLU A 1 252 ? 57.119 12.537 -45.026 1.00 50.91 252 GLU A CA 1
ATOM 1924 C C . GLU A 1 252 ? 57.106 13.145 -46.437 1.00 50.91 252 GLU A C 1
ATOM 1926 O O . GLU A 1 252 ? 57.076 12.396 -47.418 1.00 50.91 252 GLU A O 1
ATOM 1931 N N . PRO A 1 253 ? 57.272 14.470 -46.576 1.00 44.97 253 PRO A N 1
ATOM 1932 C CA . PRO A 1 253 ? 57.796 15.051 -47.797 1.00 44.97 253 PRO A CA 1
ATOM 1933 C C . PRO A 1 253 ? 59.154 15.706 -47.526 1.00 44.97 253 PRO A C 1
ATOM 1935 O O . PRO A 1 253 ? 59.247 16.823 -47.015 1.00 44.97 253 PRO A O 1
ATOM 1938 N N . GLY A 1 254 ? 60.214 15.004 -47.923 1.00 42.59 254 GLY A N 1
ATOM 1939 C CA . GLY A 1 254 ? 61.553 15.551 -48.078 1.00 42.59 254 GLY A CA 1
ATOM 1940 C C . GLY A 1 254 ? 62.02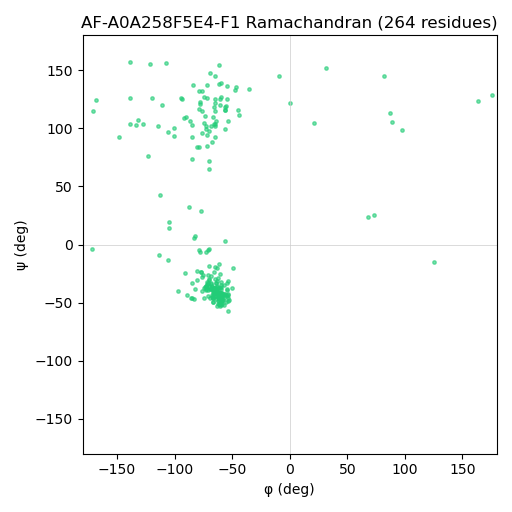6 15.397 -49.524 1.00 42.59 254 GLY A C 1
ATOM 1941 O O . GLY A 1 254 ? 62.092 14.280 -50.026 1.00 42.59 254 GLY A O 1
ATOM 1942 N N . GLN A 1 255 ? 62.437 16.531 -50.105 1.00 40.22 255 GLN A N 1
ATOM 1943 C CA . GLN A 1 255 ? 63.158 16.731 -51.378 1.00 40.22 255 GLN A CA 1
ATOM 1944 C C . GLN A 1 255 ? 62.314 16.718 -52.660 1.00 40.22 255 GLN A C 1
ATOM 1946 O O . GLN A 1 255 ? 61.408 15.914 -52.815 1.00 40.22 255 GLN A O 1
ATOM 1951 N N . ASP A 1 256 ? 62.590 17.492 -53.704 1.00 45.28 256 ASP A N 1
ATOM 1952 C CA . ASP A 1 256 ? 63.353 18.717 -54.006 1.00 45.28 256 ASP A CA 1
ATOM 1953 C C . ASP A 1 256 ? 63.187 18.823 -55.532 1.00 45.28 256 ASP A C 1
ATOM 1955 O O . ASP A 1 256 ? 63.426 17.841 -56.236 1.00 45.28 256 ASP A O 1
ATOM 1959 N N . TYR A 1 257 ? 62.761 19.969 -56.057 1.00 40.97 257 TYR A N 1
ATOM 1960 C CA . TYR A 1 257 ? 63.115 20.338 -57.425 1.00 40.97 257 TYR A CA 1
ATOM 1961 C C . TYR A 1 257 ? 63.228 21.858 -57.513 1.00 40.97 257 TYR A C 1
ATOM 1963 O O . TYR A 1 257 ? 62.258 22.575 -57.761 1.00 40.97 257 TYR A O 1
ATOM 1971 N N . GLY A 1 258 ? 64.447 22.351 -57.314 1.00 39.53 258 GLY A N 1
ATOM 1972 C CA . GLY A 1 258 ? 64.837 23.684 -57.742 1.00 39.53 258 GLY A CA 1
ATOM 1973 C C . GLY A 1 258 ? 64.698 23.877 -59.258 1.00 39.53 258 GLY A C 1
ATOM 1974 O O . GLY A 1 258 ? 65.084 23.020 -60.059 1.00 39.53 258 GLY A O 1
ATOM 1975 N N . ARG A 1 259 ? 64.201 25.053 -59.648 1.00 44.59 259 ARG A N 1
ATOM 1976 C CA . ARG A 1 259 ? 64.864 25.933 -60.620 1.00 44.59 259 ARG A CA 1
ATOM 1977 C C . ARG A 1 259 ? 64.210 27.318 -60.641 1.00 44.59 259 ARG A C 1
ATOM 1979 O O . ARG A 1 259 ? 63.005 27.439 -60.827 1.00 44.59 259 ARG A O 1
ATOM 1986 N N . ASP A 1 260 ? 65.076 28.300 -60.413 1.00 48.81 260 ASP A N 1
ATOM 1987 C CA . ASP A 1 260 ? 65.099 29.715 -60.809 1.00 48.81 260 ASP A CA 1
ATOM 1988 C C . ASP A 1 260 ? 64.047 30.174 -61.834 1.00 48.81 260 ASP A C 1
ATOM 1990 O O . ASP A 1 260 ? 63.774 29.430 -62.770 1.00 48.81 260 ASP A O 1
ATOM 1994 N N . ILE A 1 261 ? 63.531 31.412 -61.717 1.00 48.78 261 ILE A N 1
ATOM 1995 C CA . ILE A 1 261 ? 63.930 32.609 -62.507 1.00 48.78 261 ILE A CA 1
ATOM 1996 C C . ILE A 1 261 ? 63.251 33.875 -61.911 1.00 48.78 261 ILE A C 1
ATOM 1998 O O . ILE A 1 261 ? 62.033 33.987 -61.905 1.00 48.78 261 ILE A O 1
ATOM 2002 N N . ASP A 1 262 ? 64.089 34.775 -61.384 1.00 45.69 262 ASP A N 1
ATOM 2003 C CA . ASP A 1 262 ? 64.208 36.240 -61.580 1.00 45.69 262 ASP A CA 1
ATOM 2004 C C . ASP A 1 262 ? 63.005 37.183 -61.903 1.00 45.69 262 ASP A C 1
ATOM 2006 O O . ASP A 1 262 ? 62.099 36.859 -62.664 1.00 45.69 262 ASP A O 1
ATOM 2010 N N . GLN A 1 263 ? 63.188 38.446 -61.455 1.00 44.81 263 GLN A N 1
ATOM 2011 C CA . GLN A 1 263 ? 62.477 39.728 -61.704 1.00 44.81 263 GLN A CA 1
ATOM 2012 C C . GLN A 1 263 ? 61.263 40.016 -60.788 1.00 44.81 263 GLN A C 1
ATOM 2014 O O . GLN A 1 263 ? 60.255 39.332 -60.842 1.00 44.81 263 GLN A O 1
ATOM 2019 N N . GLY A 1 264 ? 61.222 41.009 -59.887 1.00 39.72 264 GLY A N 1
ATOM 2020 C CA . GLY A 1 264 ? 61.879 42.315 -59.828 1.00 39.72 264 GLY A CA 1
ATOM 2021 C C . GLY A 1 264 ? 60.932 43.407 -60.344 1.00 39.72 264 GLY A C 1
ATOM 2022 O O . GLY A 1 264 ? 60.854 43.559 -61.553 1.00 39.72 264 GLY A O 1
ATOM 2023 N N . LEU A 1 265 ? 60.237 44.149 -59.457 1.00 43.00 265 LEU A N 1
ATOM 2024 C CA . LEU A 1 265 ? 59.936 45.600 -59.547 1.00 43.00 265 LEU A CA 1
ATOM 2025 C C . LEU A 1 265 ? 58.802 46.067 -58.602 1.00 43.00 265 LEU A C 1
ATOM 2027 O O . LEU A 1 265 ? 57.648 45.691 -58.783 1.00 43.00 265 LEU A O 1
ATOM 2031 N N . ARG A 1 266 ? 59.187 47.049 -57.767 1.00 46.56 266 ARG A N 1
ATOM 2032 C CA . ARG A 1 266 ? 58.425 48.074 -57.015 1.00 46.56 266 ARG A CA 1
ATOM 2033 C C . ARG A 1 266 ? 57.830 47.719 -55.658 1.00 46.56 266 ARG A C 1
ATOM 2035 O O . ARG A 1 266 ? 56.894 46.904 -55.589 1.00 46.56 266 ARG A O 1
#

Mean predicted aligned error: 17.22 Å

Radius of gyration: 32.71 Å; Cα contacts (8 Å, |Δi|>4): 127; chains: 1; bounding box: 82×89×102 Å

Foldseek 3Di:
DDDDDDDDDDDDDPDDPDDDDDDPDPPDPDDPPPPVVVVVPDPDDDPPDDDDDDDPDPDDDPPPPDDPLVRQLVVLLVVLLVLLLVLLVLLVVLLVLLVVCLVVCVLPVVVSVLSVVLSVLSVVLNVLSQVVQVVSVHGNDPDDDDPCPVVVVVVVVLCPDDLCNNLSSLVVLLVSLVVLLVSLVVSCVSCVSNVNNVSNVSSVSSNVSSVVSNVVCVVCVVVVVVSSVVVSVVVVVVVVCPDDPPDDDDDDDDDDDDDDDDDDDD

Solvent-accessible surface area (backbone atoms only — not comparable to full-atom values): 16760 Å² total; per-residue (Å²): 138,84,89,76,85,84,80,86,80,79,79,83,81,93,75,75,100,65,90,72,82,81,80,80,78,78,82,76,84,76,79,66,83,55,64,69,55,63,66,71,56,68,100,77,78,77,92,84,76,93,76,97,71,95,70,90,68,87,78,71,86,80,77,82,72,75,74,52,71,70,58,51,24,51,53,25,41,57,50,34,59,51,51,44,38,51,50,39,52,47,41,57,49,49,44,70,52,50,62,69,42,44,73,77,32,62,94,38,60,71,57,35,54,51,51,56,53,44,45,59,51,40,56,49,40,36,50,50,36,48,53,52,32,47,76,71,78,39,72,74,70,85,74,79,65,73,66,64,54,57,53,52,58,55,50,56,63,60,65,60,84,49,99,73,34,64,66,50,47,54,53,51,49,54,54,48,30,55,49,50,40,52,50,38,58,51,48,40,57,30,23,46,53,37,73,39,56,83,52,35,65,62,45,48,53,46,35,53,53,32,49,51,52,41,50,47,46,71,73,40,47,69,58,53,54,51,52,49,55,54,51,54,55,50,53,54,58,59,65,75,64,63,81,81,81,71,83,79,79,92,76,86,89,78,90,84,82,90,76,88,84,87,86,91,87,134

pLDDT: mean 70.31, std 25.11, range [30.83, 98.81]

Secondary structure (DSSP, 8-state):
-PPPP----PPP-------PPPP---------TTHHHHHSS-TTS-----------------------HHHHHHHHHHHHHHHHHHHHHHHHHHHHHHHHHHHHTTT-HHHHHHHHHHHHHHHHHHHHHHHHHHHTT-------SSSHHHHHHHHHHHSS--TTHHHHHHHHHHHHHHHHHHHHHHHHHHHHHTT-GGGHHHHHHHHHHHHHHHHHHHHHHHHHHHHHHHHHHHHHHHHTT------PPP----------------

Sequence (266 aa):
MGNRAVFLISRPDQRNGRRAPVPSARIRFTHPETAASAWNARPGAALQGNTEGHIQRKGRPMDTTTTPRTQLQATAHDILITNLRNAHALEKQVIAVLEPQLDLIEGLPDLHARVAQHIEETEEQVRRLQTALESCGSAPSMMKDTFLSVMGRGQSSVQGLSDDGVIKAVIADMMTEHLEIATYRSLMVVAEMAGRADLCLNLELSLSEEVAMADWFNQNLEQLTRRFVELEAAEDAGKDSGPDSGQDSGLEPGQDYGRDIDQGLR